Protein AF-A0A852WD59-F1 (afdb_monomer_lite)

Foldseek 3Di:
DLVLLVVLCVDLLCVPPHSVLSCVQCVQVVVVVEHSVLLVVLLQWAFDQFFDTDGDDDDPSVPDPDSSVSSNVSQVRQADPVGGHDGPVVQVVLLVVCCVVPNNVLSRRAGRNDNDDDPVSVPQDPVNVVVVVVVVVVVVVVVVVCVVPPDDDPVPDQDPVNVVVVVVVVVVVVVVVVVVVVPDDPDDDDDDDDDDDDDDDDDDDDDDDDDDPPVVVVVVVVVVVVVVVVVVVVVVPDPDPDDPDDDD

Structure (mmCIF, N/CA/C/O backbone):
data_AF-A0A852WD59-F1
#
_entry.id   AF-A0A852WD59-F1
#
loop_
_atom_site.group_PDB
_atom_site.id
_atom_site.type_symbol
_atom_site.label_atom_id
_atom_site.label_alt_id
_atom_site.label_comp_id
_atom_site.label_asym_id
_atom_site.label_entity_id
_atom_site.label_seq_id
_atom_site.pdbx_PDB_ins_code
_atom_site.Cartn_x
_atom_site.Cartn_y
_atom_site.Cartn_z
_atom_site.occupancy
_atom_site.B_iso_or_equiv
_atom_site.auth_seq_id
_atom_site.auth_comp_id
_atom_site.auth_asym_id
_atom_site.auth_atom_id
_atom_site.pdbx_PDB_model_num
ATOM 1 N N . MET A 1 1 ? 3.721 -7.905 -23.917 1.00 80.19 1 MET A N 1
ATOM 2 C CA . MET A 1 1 ? 4.801 -7.418 -23.018 1.00 80.19 1 MET A CA 1
ATOM 3 C C . MET A 1 1 ? 5.607 -6.232 -23.563 1.00 80.19 1 MET A C 1
ATOM 5 O O . MET A 1 1 ? 5.992 -5.393 -22.765 1.00 80.19 1 MET A O 1
ATOM 9 N N . LEU A 1 2 ? 5.891 -6.102 -24.870 1.00 91.19 2 LEU A N 1
ATOM 10 C CA . LEU A 1 2 ? 6.660 -4.937 -25.361 1.00 91.19 2 LEU A CA 1
ATOM 11 C C . LEU A 1 2 ? 5.899 -3.606 -25.255 1.00 91.19 2 LEU A C 1
ATOM 13 O O . LEU A 1 2 ? 6.506 -2.618 -24.867 1.00 91.19 2 LEU A O 1
ATOM 17 N N . ALA A 1 3 ? 4.586 -3.588 -25.508 1.00 91.31 3 ALA A N 1
ATOM 18 C CA . ALA A 1 3 ? 3.750 -2.405 -25.273 1.00 91.31 3 ALA A CA 1
ATOM 19 C C . ALA A 1 3 ? 3.815 -1.942 -23.804 1.00 91.31 3 ALA A C 1
ATOM 21 O O . ALA A 1 3 ? 4.114 -0.785 -23.533 1.00 91.31 3 ALA A O 1
ATOM 22 N N . ALA A 1 4 ? 3.690 -2.882 -22.861 1.00 89.31 4 ALA A N 1
ATOM 23 C CA . ALA A 1 4 ? 3.858 -2.614 -21.434 1.00 89.31 4 ALA A CA 1
ATOM 24 C C . ALA A 1 4 ? 5.261 -2.067 -21.090 1.00 89.31 4 ALA A C 1
ATOM 26 O O . ALA A 1 4 ? 5.385 -1.164 -20.267 1.00 89.31 4 ALA A O 1
ATOM 27 N N . ALA A 1 5 ? 6.319 -2.552 -21.750 1.00 92.75 5 ALA A N 1
ATOM 28 C CA . ALA A 1 5 ? 7.664 -1.992 -21.594 1.00 92.75 5 ALA A CA 1
ATOM 29 C C . ALA A 1 5 ? 7.762 -0.552 -22.124 1.00 92.75 5 ALA A C 1
ATOM 31 O O . ALA A 1 5 ? 8.461 0.276 -21.545 1.00 92.75 5 ALA A O 1
ATOM 32 N N . THR A 1 6 ? 7.072 -0.251 -23.226 1.00 94.06 6 THR A N 1
ATOM 33 C CA . THR A 1 6 ? 6.998 1.099 -23.795 1.00 94.06 6 THR A CA 1
ATOM 34 C C . THR A 1 6 ? 6.269 2.052 -22.855 1.00 94.06 6 THR A C 1
ATOM 36 O O . THR A 1 6 ? 6.745 3.162 -22.642 1.00 94.06 6 THR A O 1
ATOM 39 N N . GLU A 1 7 ? 5.183 1.617 -22.218 1.00 93.19 7 GLU A N 1
ATOM 40 C CA . GLU A 1 7 ? 4.472 2.421 -21.218 1.00 93.19 7 GLU A CA 1
ATOM 41 C C . GLU A 1 7 ? 5.350 2.798 -20.019 1.00 93.19 7 GLU A C 1
ATOM 43 O O . GLU A 1 7 ? 5.226 3.904 -19.495 1.00 93.19 7 GLU A O 1
ATOM 48 N N . LEU A 1 8 ? 6.260 1.922 -19.579 1.00 92.62 8 LEU A N 1
ATOM 49 C CA . LEU A 1 8 ? 7.195 2.238 -18.490 1.00 92.62 8 LEU A CA 1
ATOM 50 C C . LEU A 1 8 ? 8.189 3.347 -18.864 1.00 92.62 8 LEU A C 1
ATOM 52 O O . LEU A 1 8 ? 8.689 4.041 -17.982 1.00 92.62 8 LEU A O 1
ATOM 56 N N . ARG A 1 9 ? 8.430 3.586 -20.159 1.00 93.69 9 ARG A N 1
ATOM 57 C CA . ARG A 1 9 ? 9.266 4.703 -20.636 1.00 93.69 9 ARG A CA 1
ATOM 58 C C . ARG A 1 9 ? 8.605 6.070 -20.463 1.00 93.69 9 ARG A C 1
ATOM 60 O O . ARG A 1 9 ? 9.264 7.080 -20.706 1.00 93.69 9 ARG A O 1
ATOM 67 N N . SER A 1 10 ? 7.343 6.128 -20.024 1.00 91.81 10 SER A N 1
ATOM 68 C CA . SER A 1 10 ? 6.742 7.380 -19.554 1.00 91.81 10 SER A CA 1
ATOM 69 C C . SER A 1 10 ? 7.561 7.985 -18.408 1.00 91.81 10 SER A C 1
ATOM 71 O O . SER A 1 10 ? 7.648 9.208 -18.298 1.00 91.81 10 SER A O 1
ATOM 73 N N . ASP A 1 11 ? 8.210 7.137 -17.600 1.00 90.00 11 ASP A N 1
ATOM 74 C CA . ASP A 1 11 ? 9.130 7.565 -16.558 1.00 90.00 11 ASP A CA 1
ATOM 75 C C . ASP A 1 11 ? 10.422 8.166 -17.171 1.00 90.00 11 ASP A C 1
ATOM 77 O O . ASP A 1 11 ? 11.116 7.490 -17.944 1.00 90.00 11 ASP A O 1
ATOM 81 N N . PRO A 1 12 ? 10.794 9.414 -16.815 1.00 90.69 12 PRO A N 1
ATOM 82 C CA . PRO A 1 12 ? 11.969 10.091 -17.365 1.00 90.69 12 PRO A CA 1
ATOM 83 C C . PRO A 1 12 ? 13.293 9.333 -17.199 1.00 90.69 12 PRO A C 1
ATOM 85 O O . PRO A 1 12 ? 14.153 9.422 -18.075 1.00 90.69 12 PRO A O 1
ATOM 88 N N . ALA A 1 13 ? 13.463 8.565 -16.119 1.00 89.62 13 ALA A N 1
ATOM 89 C CA . ALA A 1 13 ? 14.679 7.795 -15.864 1.00 89.62 13 ALA A CA 1
ATOM 90 C C . ALA A 1 13 ? 14.837 6.614 -16.837 1.00 89.62 13 ALA A C 1
ATOM 92 O O . ALA A 1 13 ? 15.958 6.195 -17.118 1.00 89.62 13 ALA A O 1
ATOM 93 N N . LEU A 1 14 ? 13.733 6.098 -17.389 1.00 92.56 14 LEU A N 1
ATOM 94 C CA . LEU A 1 14 ? 13.729 4.924 -18.267 1.00 92.56 14 LEU A CA 1
ATOM 95 C C . LEU A 1 14 ? 13.700 5.271 -19.759 1.00 92.56 14 LEU A C 1
ATOM 97 O O . LEU A 1 14 ? 13.898 4.389 -20.594 1.00 92.56 14 LEU A O 1
ATOM 101 N N . ARG A 1 15 ? 13.511 6.546 -20.127 1.00 91.75 15 ARG A N 1
ATOM 102 C CA . ARG A 1 15 ? 13.432 6.988 -21.535 1.00 91.75 15 ARG A CA 1
ATOM 103 C C . ARG A 1 15 ? 14.636 6.569 -22.379 1.00 91.75 15 ARG A C 1
ATOM 105 O O . ARG A 1 15 ? 14.462 6.242 -23.553 1.00 91.75 15 ARG A O 1
ATOM 112 N N . ARG A 1 16 ? 15.828 6.548 -21.769 1.00 90.62 16 ARG A N 1
ATOM 113 C CA . ARG A 1 16 ? 17.108 6.177 -22.401 1.00 90.62 16 ARG A CA 1
ATOM 114 C C . ARG A 1 16 ? 17.254 4.673 -22.664 1.00 90.62 16 ARG A C 1
ATOM 116 O O . ARG A 1 16 ? 18.145 4.283 -23.407 1.00 90.62 16 ARG A O 1
ATOM 123 N N . LEU A 1 17 ? 16.409 3.831 -22.068 1.00 93.12 17 LEU A N 1
ATOM 124 C CA . LEU A 1 17 ? 16.428 2.384 -22.275 1.00 93.12 17 LEU A CA 1
ATOM 125 C C . LEU A 1 17 ? 15.481 1.977 -23.405 1.00 93.12 17 LEU A C 1
ATOM 127 O O . LEU A 1 17 ? 14.414 2.565 -23.599 1.00 93.12 17 LEU A O 1
ATOM 131 N N . THR A 1 18 ? 15.852 0.926 -24.135 1.00 95.00 18 THR A N 1
ATOM 132 C CA . THR A 1 18 ? 14.972 0.346 -25.153 1.00 95.00 18 THR A CA 1
ATOM 133 C C . THR A 1 18 ? 13.865 -0.491 -24.493 1.00 95.00 18 THR A C 1
ATOM 135 O O . THR A 1 18 ? 14.102 -1.121 -23.457 1.00 95.00 18 THR A O 1
ATOM 138 N N . PRO A 1 19 ? 12.660 -0.584 -25.092 1.00 95.62 19 PRO A N 1
ATOM 139 C CA . PRO A 1 19 ? 11.584 -1.429 -24.564 1.00 95.62 19 PRO A CA 1
ATOM 140 C C . PRO A 1 19 ? 11.988 -2.904 -24.405 1.00 95.62 19 PRO A C 1
ATOM 142 O O . PRO A 1 19 ? 11.558 -3.571 -23.467 1.00 95.62 19 PRO A O 1
ATOM 145 N N . ARG A 1 20 ? 12.852 -3.423 -25.292 1.00 96.44 20 ARG A N 1
ATOM 146 C CA . ARG A 1 20 ? 13.373 -4.799 -25.192 1.00 96.44 20 ARG A CA 1
ATOM 147 C C . ARG A 1 20 ? 14.240 -4.977 -23.944 1.00 96.44 20 ARG A C 1
ATOM 149 O O . ARG A 1 20 ? 14.100 -5.988 -23.262 1.00 96.44 20 ARG A O 1
ATOM 156 N N . TRP A 1 21 ? 15.072 -3.986 -23.623 1.00 95.19 21 TRP A N 1
ATOM 157 C CA . TRP A 1 21 ? 15.924 -4.010 -22.435 1.00 95.19 21 TRP A CA 1
ATOM 158 C C . TRP A 1 21 ? 15.116 -3.912 -21.142 1.00 95.19 21 TRP A C 1
ATOM 160 O O . TRP A 1 21 ? 15.332 -4.689 -20.216 1.00 95.19 21 TRP A O 1
ATOM 170 N N . ILE A 1 22 ? 14.126 -3.014 -21.106 1.00 95.44 22 ILE A N 1
ATOM 171 C CA . ILE A 1 22 ? 13.200 -2.901 -19.970 1.00 95.44 22 ILE A CA 1
ATOM 172 C C . ILE A 1 22 ? 12.485 -4.234 -19.762 1.00 95.44 22 ILE A C 1
ATOM 174 O O . ILE A 1 22 ? 12.531 -4.774 -18.660 1.00 95.44 22 ILE A O 1
ATOM 178 N N . ARG A 1 23 ? 11.912 -4.817 -20.828 1.00 96.38 23 ARG A N 1
ATOM 179 C CA . ARG A 1 23 ? 11.276 -6.142 -20.781 1.00 96.38 23 ARG A CA 1
ATOM 180 C C . ARG A 1 23 ? 12.210 -7.202 -20.206 1.00 96.38 23 ARG A C 1
ATOM 182 O O . ARG A 1 23 ? 11.756 -7.985 -19.385 1.00 96.38 23 ARG A O 1
ATOM 189 N N . ALA A 1 24 ? 13.479 -7.244 -20.610 1.00 95.50 24 ALA A N 1
ATOM 190 C CA . ALA A 1 24 ? 14.425 -8.236 -20.098 1.00 95.50 24 ALA A CA 1
ATOM 191 C C . ALA A 1 24 ? 14.604 -8.152 -18.570 1.00 95.50 24 ALA A C 1
ATOM 193 O O . ALA A 1 24 ? 14.786 -9.177 -17.922 1.00 95.50 24 ALA A O 1
ATOM 194 N N . ILE A 1 25 ? 14.510 -6.951 -17.992 1.00 94.31 25 ILE A N 1
ATOM 195 C CA . ILE A 1 25 ? 14.629 -6.731 -16.545 1.00 94.31 25 ILE A CA 1
ATOM 196 C C . ILE A 1 25 ? 13.314 -7.045 -15.820 1.00 94.31 25 ILE A C 1
ATOM 198 O O . ILE A 1 25 ? 13.327 -7.699 -14.779 1.00 94.31 25 ILE A O 1
ATOM 202 N N . VAL A 1 26 ? 12.179 -6.582 -16.353 1.00 95.31 26 VAL A N 1
ATOM 203 C CA . VAL A 1 26 ? 10.886 -6.640 -15.644 1.00 95.31 26 VAL A CA 1
ATOM 204 C C . VAL A 1 26 ? 10.063 -7.895 -15.945 1.00 95.31 26 VAL A C 1
ATOM 206 O O . VAL A 1 26 ? 9.046 -8.119 -15.300 1.00 95.31 26 VAL A O 1
ATOM 209 N N . ARG A 1 27 ? 10.489 -8.741 -16.892 1.00 94.62 27 ARG A N 1
ATOM 210 C CA . ARG A 1 27 ? 9.743 -9.942 -17.306 1.00 94.62 27 ARG A CA 1
ATOM 211 C C . ARG A 1 27 ? 9.352 -10.840 -16.131 1.00 94.62 27 ARG A C 1
ATOM 213 O O . ARG A 1 27 ? 8.181 -11.183 -16.030 1.00 94.62 27 ARG A O 1
ATOM 220 N N . GLY A 1 28 ? 10.294 -11.154 -15.239 1.00 93.44 28 GLY A N 1
ATOM 221 C CA . GLY A 1 28 ? 10.016 -12.004 -14.074 1.00 93.44 28 GLY A CA 1
ATOM 222 C C . GLY A 1 28 ? 8.995 -11.395 -13.104 1.00 93.44 28 GLY A C 1
ATOM 223 O O . GLY A 1 28 ? 8.280 -12.117 -12.425 1.00 93.44 28 GLY A O 1
ATOM 224 N N . TRP A 1 29 ? 8.864 -10.067 -13.084 1.00 94.56 29 TRP A N 1
ATOM 225 C CA . TRP A 1 29 ? 7.869 -9.369 -12.269 1.00 94.56 29 TRP A CA 1
ATOM 226 C C . TRP A 1 29 ? 6.471 -9.500 -12.872 1.00 94.56 29 TRP A C 1
ATOM 228 O O . TRP A 1 29 ? 5.516 -9.798 -12.163 1.00 94.56 29 TRP A O 1
ATOM 238 N N . TRP A 1 30 ? 6.348 -9.334 -14.191 1.00 94.38 30 TRP A N 1
ATOM 239 C CA . TRP A 1 30 ? 5.080 -9.557 -14.891 1.00 94.38 30 TRP A CA 1
ATOM 240 C C . TRP A 1 30 ? 4.617 -11.012 -14.802 1.00 94.38 30 TRP A C 1
ATOM 242 O O . TRP A 1 30 ? 3.427 -11.258 -14.639 1.00 94.38 30 TRP A O 1
ATOM 252 N N . GLU A 1 31 ? 5.545 -11.967 -14.883 1.00 92.69 31 GLU A N 1
ATOM 253 C CA . GLU A 1 31 ? 5.252 -13.392 -14.677 1.00 92.69 31 GLU A CA 1
ATOM 254 C C . GLU A 1 31 ? 4.791 -13.670 -13.234 1.00 92.69 31 GLU A C 1
ATOM 256 O O . GLU A 1 31 ? 3.885 -14.472 -13.033 1.00 92.69 31 GLU A O 1
ATOM 261 N N . ALA A 1 32 ? 5.305 -12.925 -12.248 1.00 89.94 32 ALA A N 1
ATOM 262 C CA . ALA A 1 32 ? 4.823 -12.928 -10.862 1.00 89.94 32 ALA A CA 1
ATOM 263 C C . ALA A 1 32 ? 3.512 -12.133 -10.643 1.00 89.94 32 ALA A C 1
ATOM 265 O O . ALA A 1 32 ? 3.109 -11.896 -9.505 1.00 89.94 32 ALA A O 1
ATOM 266 N N . GLY A 1 33 ? 2.844 -11.682 -11.712 1.00 91.56 33 GLY A N 1
ATOM 267 C CA . GLY A 1 33 ? 1.550 -10.996 -11.641 1.00 91.56 33 GLY A CA 1
ATOM 268 C C . GLY A 1 33 ? 1.617 -9.505 -11.297 1.00 91.56 33 GLY A C 1
ATOM 269 O O . GLY A 1 33 ? 0.582 -8.896 -11.020 1.00 91.56 33 GLY A O 1
ATOM 270 N N . TRP A 1 34 ? 2.801 -8.887 -11.318 1.00 94.38 34 TRP A N 1
ATOM 271 C CA . TRP A 1 34 ? 2.928 -7.442 -11.128 1.00 94.38 34 TRP A CA 1
ATOM 272 C C . TRP A 1 34 ? 2.415 -6.676 -12.347 1.00 94.38 34 TRP A C 1
ATOM 274 O O . TRP A 1 34 ? 2.673 -7.043 -13.493 1.00 94.38 34 TRP A O 1
ATOM 284 N N . THR A 1 35 ? 1.736 -5.558 -12.111 1.00 94.56 35 THR A N 1
ATOM 285 C CA . THR A 1 35 ? 1.275 -4.650 -13.168 1.00 94.56 35 THR A CA 1
ATOM 286 C C . THR A 1 35 ? 2.287 -3.532 -13.443 1.00 94.56 35 THR A C 1
ATOM 288 O O . THR A 1 35 ? 3.207 -3.274 -12.667 1.00 94.56 35 THR A O 1
ATOM 291 N N . ASN A 1 36 ? 2.111 -2.789 -14.539 1.00 94.81 36 ASN A N 1
ATOM 292 C CA . ASN A 1 36 ? 2.924 -1.595 -14.801 1.00 94.81 36 ASN A CA 1
ATOM 293 C C . ASN A 1 36 ? 2.770 -0.515 -13.719 1.00 94.81 36 ASN A C 1
ATOM 295 O O . ASN A 1 36 ? 3.724 0.211 -13.442 1.00 94.81 36 ASN A O 1
ATOM 299 N N . ASN A 1 37 ? 1.597 -0.415 -13.090 1.00 94.50 37 ASN A N 1
ATOM 300 C CA . ASN A 1 37 ? 1.381 0.512 -11.981 1.00 94.50 37 ASN A CA 1
ATOM 301 C C . ASN A 1 37 ? 2.131 0.069 -10.723 1.00 94.50 37 ASN A C 1
ATOM 303 O O . ASN A 1 37 ? 2.720 0.912 -10.054 1.00 94.50 37 ASN A O 1
ATOM 307 N N . ASP A 1 38 ? 2.194 -1.238 -10.462 1.00 94.19 38 ASP A N 1
ATOM 308 C CA . ASP A 1 38 ? 3.005 -1.801 -9.377 1.00 94.19 38 ASP A CA 1
ATOM 309 C C . ASP A 1 38 ? 4.493 -1.516 -9.577 1.00 94.19 38 ASP A C 1
ATOM 311 O O . ASP A 1 38 ? 5.185 -1.109 -8.647 1.00 94.19 38 ASP A O 1
ATOM 315 N N . LEU A 1 39 ? 4.984 -1.664 -10.809 1.00 94.94 39 LEU A N 1
ATOM 316 C CA . LEU A 1 39 ? 6.371 -1.346 -11.139 1.00 94.94 39 LEU A CA 1
ATOM 317 C C . LEU A 1 39 ? 6.664 0.146 -10.965 1.00 94.94 39 LEU A C 1
ATOM 319 O O . LEU A 1 39 ? 7.673 0.489 -10.361 1.00 94.94 39 LEU A O 1
ATOM 323 N N . ARG A 1 40 ? 5.783 1.045 -11.428 1.00 94.19 40 ARG A N 1
ATOM 324 C CA . ARG A 1 40 ? 5.937 2.494 -11.189 1.00 94.19 40 ARG A CA 1
ATOM 325 C C . ARG A 1 40 ? 5.943 2.819 -9.697 1.00 94.19 40 ARG A C 1
ATOM 327 O O . ARG A 1 40 ? 6.801 3.574 -9.252 1.00 94.19 40 ARG A O 1
ATOM 334 N N . TYR A 1 41 ? 5.049 2.197 -8.931 1.00 92.94 41 TYR A N 1
ATOM 335 C CA . TYR A 1 41 ? 5.021 2.327 -7.478 1.00 92.94 41 TYR A CA 1
ATOM 336 C C . TYR A 1 41 ? 6.348 1.875 -6.853 1.00 92.94 41 TYR A C 1
ATOM 338 O O . TYR A 1 41 ? 6.932 2.594 -6.050 1.00 92.94 41 TYR A O 1
ATOM 346 N N . ALA A 1 42 ? 6.894 0.739 -7.279 1.00 93.69 42 ALA A N 1
ATOM 347 C CA . ALA A 1 42 ? 8.169 0.233 -6.778 1.00 93.69 42 ALA A CA 1
ATOM 348 C C . ALA A 1 42 ? 9.392 1.097 -7.131 1.00 93.69 42 ALA A C 1
ATOM 350 O O . ALA A 1 42 ? 10.410 1.034 -6.441 1.00 93.69 42 ALA A O 1
ATOM 351 N N . LEU A 1 43 ? 9.315 1.913 -8.186 1.00 93.06 43 LEU A N 1
ATOM 352 C CA . LEU A 1 43 ? 10.369 2.878 -8.520 1.00 93.06 43 LEU A CA 1
ATOM 353 C C . LEU A 1 43 ? 10.357 4.113 -7.614 1.00 93.06 43 LEU A C 1
ATOM 355 O O . LEU A 1 43 ? 11.403 4.743 -7.427 1.00 93.06 43 LEU A O 1
ATOM 359 N N . GLU A 1 44 ? 9.190 4.462 -7.078 1.00 92.50 44 GLU A N 1
ATOM 360 C CA . GLU A 1 44 ? 8.979 5.639 -6.236 1.00 92.50 44 GLU A CA 1
ATOM 361 C C . GLU A 1 44 ? 9.047 5.310 -4.740 1.00 92.50 44 GLU A C 1
ATOM 363 O O . GLU A 1 44 ? 9.514 6.131 -3.953 1.00 92.50 44 GLU A O 1
ATOM 368 N N . TYR A 1 45 ? 8.652 4.099 -4.347 1.00 92.00 45 TYR A N 1
ATOM 369 C CA . TYR A 1 45 ? 8.557 3.672 -2.955 1.00 92.00 45 TYR A CA 1
ATOM 370 C C . TYR A 1 45 ? 9.522 2.527 -2.631 1.00 92.00 45 TYR A C 1
ATOM 372 O O . TYR A 1 45 ? 9.923 1.742 -3.491 1.00 92.00 45 TYR A O 1
ATOM 380 N N . ARG A 1 46 ? 9.872 2.409 -1.349 1.00 90.50 46 ARG A N 1
ATOM 381 C CA . ARG A 1 46 ? 10.631 1.293 -0.775 1.00 90.50 46 ARG A CA 1
ATOM 382 C C . ARG A 1 46 ? 9.745 0.527 0.215 1.00 90.50 46 ARG A C 1
ATOM 384 O O . ARG A 1 46 ? 9.107 1.182 1.047 1.00 90.50 46 ARG A O 1
ATOM 391 N N . PRO A 1 47 ? 9.716 -0.819 0.178 1.00 87.44 47 PRO A N 1
ATOM 392 C CA . PRO A 1 47 ? 8.962 -1.597 1.148 1.00 87.44 47 PRO A CA 1
ATOM 393 C C . PRO A 1 47 ? 9.582 -1.439 2.537 1.00 87.44 47 PRO A C 1
ATOM 395 O O . PRO A 1 47 ? 10.803 -1.346 2.690 1.00 87.44 47 PRO A O 1
ATOM 398 N N . ARG A 1 48 ? 8.720 -1.395 3.550 1.00 82.06 48 ARG A N 1
ATOM 399 C CA . ARG A 1 48 ? 9.095 -1.360 4.962 1.00 82.06 48 ARG A CA 1
ATOM 400 C C . ARG A 1 48 ? 8.553 -2.624 5.619 1.00 82.06 48 ARG A C 1
ATOM 402 O O . ARG A 1 48 ? 7.458 -3.058 5.276 1.00 82.06 48 ARG A O 1
ATOM 409 N N . GLN A 1 49 ? 9.320 -3.199 6.541 1.00 69.62 49 GLN A N 1
ATOM 410 C CA . GLN A 1 49 ? 8.876 -4.370 7.299 1.00 69.62 49 GLN A CA 1
ATOM 411 C C . GLN A 1 49 ? 7.701 -4.000 8.216 1.00 69.62 49 GLN A C 1
ATOM 413 O O . GLN A 1 49 ? 6.668 -4.654 8.170 1.00 69.62 49 GLN A O 1
ATOM 418 N N . ASP A 1 50 ? 7.787 -2.856 8.897 1.00 66.69 50 ASP A N 1
ATOM 419 C CA . ASP A 1 50 ? 6.803 -2.444 9.911 1.00 66.69 50 ASP A CA 1
ATOM 420 C C . ASP A 1 50 ? 5.726 -1.486 9.372 1.00 66.69 50 ASP A C 1
ATOM 422 O O . ASP A 1 50 ? 5.454 -0.429 9.948 1.00 66.69 50 ASP A O 1
ATOM 426 N N . GLY A 1 51 ? 5.139 -1.806 8.218 1.00 69.38 51 GLY A N 1
ATOM 427 C CA . GLY A 1 51 ? 3.966 -1.091 7.709 1.00 69.38 51 GLY A CA 1
ATOM 428 C C . GLY A 1 51 ? 4.087 -0.608 6.268 1.00 69.38 51 GLY A C 1
ATOM 429 O O . GLY A 1 51 ? 4.618 -1.291 5.394 1.00 69.38 51 GLY A O 1
ATOM 430 N N . ARG A 1 52 ? 3.514 0.569 5.985 1.00 74.00 52 ARG A N 1
ATOM 431 C CA . ARG A 1 52 ? 3.393 1.076 4.610 1.00 74.00 52 ARG A CA 1
ATOM 432 C C . ARG A 1 52 ? 4.764 1.400 4.007 1.00 74.00 52 ARG A C 1
ATOM 434 O O . ARG A 1 52 ? 5.633 1.966 4.670 1.00 74.00 52 ARG A O 1
ATOM 441 N N . ALA A 1 53 ? 4.907 1.108 2.716 1.00 84.00 53 ALA A N 1
ATOM 442 C CA . ALA A 1 53 ? 6.063 1.515 1.930 1.00 84.00 53 ALA A CA 1
ATOM 443 C C . ALA A 1 53 ? 6.259 3.042 1.962 1.00 84.00 53 ALA A C 1
ATOM 445 O O . ALA A 1 53 ? 5.295 3.814 1.913 1.00 84.00 53 ALA A O 1
ATOM 446 N N . ILE A 1 54 ? 7.517 3.467 2.044 1.00 85.56 54 ILE A N 1
ATOM 447 C CA . ILE A 1 54 ? 7.905 4.875 2.187 1.00 85.56 54 ILE A CA 1
ATOM 448 C C . ILE A 1 54 ? 8.431 5.433 0.861 1.00 85.56 54 ILE A C 1
ATOM 450 O O . ILE A 1 54 ? 9.051 4.679 0.106 1.00 85.56 54 ILE A O 1
ATOM 454 N N . PRO A 1 55 ? 8.224 6.728 0.560 1.00 89.44 55 PRO A N 1
ATOM 455 C CA . PRO A 1 55 ? 8.826 7.352 -0.611 1.00 89.44 55 PRO A CA 1
ATOM 456 C C . PRO A 1 55 ? 10.348 7.237 -0.551 1.00 89.44 55 PRO A C 1
ATOM 458 O O . PRO A 1 55 ? 10.971 7.524 0.473 1.00 89.44 55 PRO A O 1
ATOM 461 N N . ALA A 1 56 ? 10.958 6.817 -1.650 1.00 87.62 56 ALA A N 1
ATOM 462 C CA . ALA A 1 56 ? 12.395 6.688 -1.752 1.00 87.62 56 ALA A CA 1
ATOM 463 C C . ALA A 1 56 ? 12.979 7.909 -2.466 1.00 87.62 56 ALA A C 1
ATOM 465 O O . ALA A 1 56 ? 12.531 8.281 -3.551 1.00 87.62 56 ALA A O 1
ATOM 466 N N . HIS A 1 57 ? 14.026 8.506 -1.888 1.00 85.94 57 HIS A N 1
ATOM 467 C CA . HIS A 1 57 ? 14.686 9.667 -2.486 1.00 85.94 57 HIS A CA 1
ATOM 468 C C . HIS A 1 57 ? 15.092 9.381 -3.938 1.00 85.94 57 HIS A C 1
ATOM 470 O O . HIS A 1 57 ? 15.621 8.305 -4.245 1.00 85.94 57 HIS A O 1
ATOM 476 N N . ARG A 1 58 ? 14.817 10.326 -4.842 1.00 84.25 58 ARG A N 1
ATOM 477 C CA . ARG A 1 58 ? 14.975 10.162 -6.28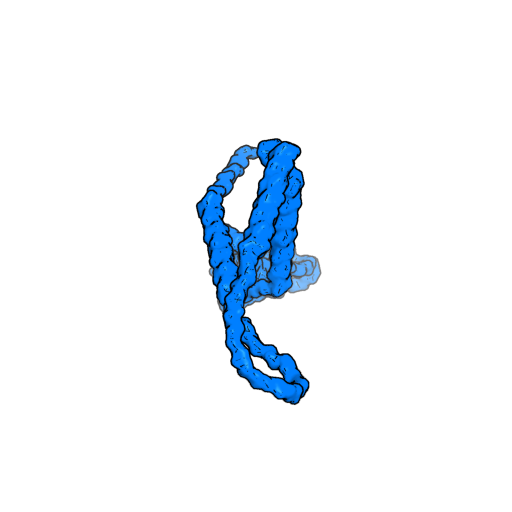8 1.00 84.25 58 ARG A CA 1
ATOM 478 C C . ARG A 1 58 ? 15.948 11.196 -6.842 1.00 84.25 58 ARG A C 1
ATOM 480 O O . ARG A 1 58 ? 15.682 12.390 -6.802 1.00 84.25 58 ARG A O 1
ATOM 487 N N . CYS A 1 59 ? 17.035 10.703 -7.429 1.00 81.38 59 CYS A N 1
ATOM 488 C CA . CYS A 1 59 ? 17.944 11.519 -8.224 1.00 81.38 59 CYS A CA 1
ATOM 489 C C . CYS A 1 59 ? 17.228 12.013 -9.502 1.00 81.38 59 CYS A C 1
ATOM 491 O O . CYS A 1 59 ? 16.512 11.220 -10.133 1.00 81.38 59 CYS A O 1
ATOM 493 N N . PRO A 1 60 ? 17.403 13.288 -9.900 1.00 87.00 60 PRO A N 1
ATOM 494 C CA . PRO A 1 60 ? 16.897 13.801 -11.168 1.00 87.00 60 PRO A CA 1
ATOM 495 C C . PRO A 1 60 ? 17.334 12.932 -12.351 1.00 87.00 60 PRO A C 1
ATOM 497 O O . PRO A 1 60 ? 18.484 12.506 -12.438 1.00 87.00 60 PRO A O 1
ATOM 500 N N . ALA A 1 61 ? 16.431 12.695 -13.305 1.00 86.06 61 ALA A N 1
ATOM 501 C CA . ALA A 1 61 ? 16.714 11.818 -14.445 1.00 86.06 61 ALA A CA 1
ATOM 502 C C . ALA A 1 61 ? 17.895 12.302 -15.309 1.00 86.06 61 ALA A C 1
ATOM 504 O O . ALA A 1 61 ? 18.608 11.481 -15.883 1.00 86.06 61 ALA A O 1
ATOM 505 N N . SER A 1 62 ? 18.137 13.616 -15.361 1.00 86.12 62 SER A N 1
ATOM 506 C CA . SER A 1 62 ? 19.282 14.224 -16.053 1.00 86.12 62 SER A CA 1
ATOM 507 C C . SER A 1 62 ? 20.631 13.853 -15.433 1.00 86.12 62 SER A C 1
ATOM 509 O O . SER A 1 62 ? 21.629 13.768 -16.141 1.00 86.12 62 SER A O 1
ATOM 511 N N . GLN A 1 63 ? 20.664 13.587 -14.127 1.00 88.81 63 GLN A N 1
ATOM 512 C CA . GLN A 1 63 ? 21.875 13.233 -13.384 1.00 88.81 63 GLN A CA 1
ATOM 513 C C . GLN A 1 63 ? 22.114 11.713 -13.351 1.00 88.81 63 GLN A C 1
ATOM 515 O O . GLN A 1 63 ? 23.149 11.241 -12.874 1.00 88.81 63 GLN A O 1
ATOM 520 N N . LEU A 1 64 ? 21.181 10.920 -13.889 1.00 89.75 64 LEU A N 1
ATOM 521 C CA . LEU A 1 64 ? 21.250 9.468 -13.850 1.00 89.75 64 LEU A CA 1
ATOM 522 C C . LEU A 1 64 ? 22.199 8.918 -14.924 1.00 89.75 64 LEU A C 1
ATOM 524 O O . LEU A 1 64 ? 21.864 8.840 -16.108 1.00 89.75 64 LEU A O 1
ATOM 528 N N . ARG A 1 65 ? 23.390 8.476 -14.503 1.00 89.62 65 ARG A N 1
ATOM 529 C CA . ARG A 1 65 ? 24.397 7.903 -15.415 1.00 89.62 65 ARG A CA 1
ATOM 530 C C . ARG A 1 65 ? 24.004 6.528 -15.964 1.00 89.62 65 ARG A C 1
ATOM 532 O O . ARG A 1 65 ? 24.172 6.294 -17.157 1.00 89.62 65 ARG A O 1
ATOM 539 N N . ARG A 1 66 ? 23.479 5.638 -15.111 1.00 92.06 66 ARG A N 1
ATOM 540 C CA . ARG A 1 66 ? 23.143 4.238 -15.445 1.00 92.06 66 ARG A CA 1
ATOM 541 C C . ARG A 1 66 ? 21.670 3.927 -15.140 1.00 92.06 66 ARG A C 1
ATOM 543 O O . ARG A 1 66 ? 21.355 3.543 -14.011 1.00 92.06 66 ARG A O 1
ATOM 550 N N . PRO A 1 67 ? 20.757 4.118 -16.110 1.00 92.00 67 PRO A N 1
ATOM 551 C CA . PRO A 1 67 ? 19.324 3.907 -15.893 1.00 92.00 67 PRO A CA 1
ATOM 552 C C . PRO A 1 67 ? 18.943 2.435 -15.675 1.00 92.00 67 PRO A C 1
ATOM 554 O O . PRO A 1 67 ? 18.003 2.139 -14.943 1.00 92.00 67 PRO A O 1
ATOM 557 N N . ASP A 1 68 ? 19.688 1.501 -16.263 1.00 93.50 68 ASP A N 1
ATOM 558 C CA . ASP A 1 68 ? 19.518 0.057 -16.092 1.00 93.50 68 ASP A CA 1
ATOM 559 C C . ASP A 1 68 ? 19.896 -0.402 -14.674 1.00 93.50 68 ASP A C 1
ATOM 561 O O . ASP A 1 68 ? 19.124 -1.109 -14.024 1.00 93.50 68 ASP A O 1
ATOM 565 N N . GLY A 1 69 ? 21.052 0.044 -14.171 1.00 93.56 69 GLY A N 1
ATOM 566 C CA . GLY A 1 69 ? 21.505 -0.249 -12.814 1.00 93.56 69 GLY A CA 1
ATOM 567 C C . GLY A 1 69 ? 20.562 0.343 -11.771 1.00 93.56 69 GLY A C 1
ATOM 568 O O . GLY A 1 69 ? 20.222 -0.321 -10.796 1.00 93.56 69 GLY A O 1
ATOM 569 N N . TRP A 1 70 ? 20.060 1.553 -12.023 1.00 93.81 70 TRP A N 1
ATOM 570 C CA . TRP A 1 70 ? 19.050 2.189 -11.183 1.00 93.81 70 TRP A CA 1
ATOM 571 C C . TRP A 1 70 ? 17.740 1.399 -11.134 1.00 93.81 70 TRP A C 1
ATOM 573 O O . TRP A 1 70 ? 17.241 1.129 -10.044 1.00 93.81 70 TRP A O 1
ATOM 583 N N . LEU A 1 71 ? 17.215 0.972 -12.289 1.00 94.19 71 LEU A N 1
ATOM 584 C CA . LEU A 1 71 ? 16.004 0.150 -12.360 1.00 94.19 71 LEU A CA 1
ATOM 585 C C . LEU A 1 71 ? 16.171 -1.151 -11.559 1.00 94.19 71 LEU A C 1
ATOM 587 O O . LEU A 1 71 ? 15.321 -1.484 -10.735 1.00 94.19 71 LEU A O 1
ATOM 591 N N . ARG A 1 72 ? 17.292 -1.859 -11.747 1.00 94.88 72 ARG A N 1
ATOM 592 C CA . ARG A 1 72 ? 17.602 -3.092 -11.002 1.00 94.88 72 ARG A CA 1
ATOM 593 C C . ARG A 1 72 ? 17.735 -2.839 -9.503 1.00 94.88 72 ARG A C 1
ATOM 595 O O . ARG A 1 72 ? 17.210 -3.616 -8.716 1.00 94.88 72 ARG A O 1
ATOM 602 N N . HIS A 1 73 ? 18.402 -1.755 -9.112 1.00 93.06 73 HIS A N 1
ATOM 603 C CA . HIS A 1 73 ? 18.573 -1.382 -7.711 1.00 93.06 73 HIS A CA 1
ATOM 604 C C . HIS A 1 73 ? 17.229 -1.093 -7.032 1.00 93.06 73 HIS A C 1
ATOM 606 O O . HIS A 1 73 ? 16.969 -1.619 -5.956 1.00 93.06 73 HIS A O 1
ATOM 612 N N . ARG A 1 74 ? 16.339 -0.329 -7.674 1.00 93.38 74 ARG A N 1
ATOM 613 C CA . ARG A 1 74 ? 14.999 -0.049 -7.132 1.00 93.38 74 ARG A CA 1
ATOM 614 C C . ARG A 1 74 ? 14.184 -1.319 -6.947 1.00 93.38 74 ARG A C 1
ATOM 616 O O . ARG A 1 74 ? 13.662 -1.567 -5.867 1.00 93.38 74 ARG A O 1
ATOM 623 N N . LEU A 1 75 ? 14.131 -2.144 -7.988 1.00 94.12 75 LEU A N 1
ATOM 624 C CA . LEU A 1 75 ? 13.403 -3.407 -7.954 1.00 94.12 75 LEU A CA 1
ATOM 625 C C . LEU A 1 75 ? 14.023 -4.409 -6.969 1.00 94.12 75 LEU A C 1
ATOM 627 O O . LEU A 1 75 ? 13.305 -5.232 -6.418 1.00 94.12 75 LEU A O 1
ATOM 631 N N . SER A 1 76 ? 15.324 -4.319 -6.674 1.00 93.38 76 SER A N 1
ATOM 632 C CA . SER A 1 76 ? 15.973 -5.209 -5.702 1.00 93.38 76 SER A CA 1
ATOM 633 C C . SER A 1 76 ? 15.383 -5.110 -4.297 1.00 93.38 76 SER A C 1
ATOM 635 O O . SER A 1 76 ? 15.384 -6.101 -3.581 1.00 93.38 76 SER A O 1
ATOM 637 N N . TRP A 1 77 ? 14.824 -3.957 -3.915 1.00 92.12 77 TRP A N 1
ATOM 638 C CA . TRP A 1 77 ? 14.169 -3.799 -2.614 1.00 92.12 77 TRP A CA 1
ATOM 639 C C . TRP A 1 77 ? 12.867 -4.579 -2.501 1.00 92.12 77 TRP A C 1
ATOM 641 O O . TRP A 1 77 ? 12.440 -4.902 -1.400 1.00 92.12 77 TRP A O 1
ATOM 651 N N . TRP A 1 78 ? 12.241 -4.855 -3.640 1.00 92.75 78 TRP A N 1
ATOM 652 C CA . TRP A 1 78 ? 10.969 -5.550 -3.748 1.00 92.75 78 TRP A CA 1
ATOM 653 C C . TRP A 1 78 ? 11.154 -7.038 -4.031 1.00 92.75 78 TRP A C 1
ATOM 655 O O . TRP A 1 78 ? 10.235 -7.691 -4.517 1.00 92.75 78 TRP A O 1
ATOM 665 N N . ARG A 1 79 ? 12.360 -7.560 -3.803 1.00 91.75 79 ARG A N 1
ATOM 666 C CA . ARG A 1 79 ? 12.729 -8.939 -4.087 1.00 91.75 79 ARG A CA 1
ATOM 667 C C . ARG A 1 79 ? 13.340 -9.565 -2.843 1.00 91.75 79 ARG A C 1
ATOM 669 O O . ARG A 1 79 ? 14.181 -8.943 -2.199 1.00 91.75 79 ARG A O 1
ATOM 676 N N . ASP A 1 80 ? 12.948 -10.792 -2.547 1.00 86.19 80 ASP A N 1
ATOM 677 C CA . ASP A 1 80 ? 13.535 -11.624 -1.501 1.00 86.19 80 ASP A CA 1
ATOM 678 C C . ASP A 1 80 ? 14.310 -12.810 -2.114 1.00 86.19 80 ASP A C 1
ATOM 680 O O . ASP A 1 80 ? 14.631 -12.814 -3.309 1.00 86.19 80 ASP A O 1
ATOM 684 N N . GLY A 1 81 ? 14.669 -13.799 -1.289 1.00 81.56 81 GLY A N 1
ATOM 685 C CA . GLY A 1 81 ? 15.364 -15.011 -1.736 1.00 81.56 81 GLY A CA 1
ATOM 686 C C . GLY A 1 81 ? 14.518 -15.947 -2.610 1.00 81.56 81 GLY A C 1
ATOM 687 O O . GLY A 1 81 ? 15.082 -16.797 -3.295 1.00 81.56 81 GLY A O 1
ATOM 688 N N . HIS A 1 82 ? 13.193 -15.783 -2.625 1.00 80.44 82 HIS A N 1
ATOM 689 C CA . HIS A 1 82 ? 12.247 -16.626 -3.360 1.00 80.44 82 HIS A CA 1
ATOM 690 C C . HIS A 1 82 ? 11.700 -15.951 -4.622 1.00 80.44 82 HIS A C 1
ATOM 692 O O . HIS A 1 82 ? 11.207 -16.636 -5.518 1.00 80.44 82 HIS A O 1
ATOM 698 N N . GLY A 1 83 ? 11.822 -14.628 -4.740 1.00 85.69 83 GLY A N 1
ATOM 699 C CA . GLY A 1 83 ? 11.428 -13.893 -5.932 1.00 85.69 83 GLY A CA 1
ATOM 700 C C . GLY A 1 83 ? 10.908 -12.492 -5.623 1.00 85.69 83 GLY A C 1
ATOM 701 O O . GLY A 1 83 ? 11.251 -11.895 -4.603 1.00 85.69 83 GLY A O 1
ATOM 702 N N . PRO A 1 84 ? 10.140 -11.895 -6.548 1.00 89.62 84 PRO A N 1
ATOM 703 C CA . PRO A 1 84 ? 9.394 -10.674 -6.274 1.00 89.62 84 PRO A CA 1
ATOM 704 C C . PRO A 1 84 ? 8.481 -10.846 -5.057 1.00 89.62 84 PRO A C 1
ATOM 706 O O . PRO A 1 84 ? 7.778 -11.848 -4.948 1.00 89.62 84 PRO A O 1
ATOM 709 N N . LEU A 1 85 ? 8.444 -9.838 -4.187 1.00 89.31 85 LEU A N 1
ATOM 710 C CA . LEU A 1 85 ? 7.459 -9.745 -3.113 1.00 89.31 85 LEU A CA 1
ATOM 711 C C . LEU A 1 85 ? 6.029 -9.688 -3.688 1.00 89.31 85 LEU A C 1
ATOM 713 O O . LEU A 1 85 ? 5.815 -9.505 -4.893 1.00 89.31 85 LEU A O 1
ATOM 717 N N . VAL A 1 86 ? 5.031 -9.789 -2.805 1.00 87.88 86 VAL A N 1
ATOM 718 C CA . VAL A 1 86 ? 3.617 -9.546 -3.142 1.00 87.88 86 VAL A CA 1
ATOM 719 C C . VAL A 1 86 ? 3.477 -8.195 -3.850 1.00 87.88 86 VAL A C 1
ATOM 721 O O . VAL A 1 86 ? 4.121 -7.223 -3.462 1.00 87.88 86 VAL A O 1
ATOM 724 N N . SER A 1 87 ? 2.649 -8.115 -4.897 1.00 91.00 87 SER A N 1
ATOM 725 C CA . SER A 1 87 ? 2.509 -6.865 -5.644 1.00 91.00 87 SER A CA 1
ATOM 726 C C . SER A 1 87 ? 1.834 -5.762 -4.804 1.00 91.00 87 SER A C 1
ATOM 728 O O . SER A 1 87 ? 0.889 -6.036 -4.055 1.00 91.00 87 SER A O 1
ATOM 730 N N . PRO A 1 88 ? 2.251 -4.489 -4.950 1.00 90.19 88 PRO A N 1
ATOM 731 C CA . PRO A 1 88 ? 1.654 -3.342 -4.264 1.00 90.19 88 PRO A CA 1
ATOM 732 C C . PRO A 1 88 ? 0.132 -3.241 -4.374 1.00 90.19 88 PRO A C 1
ATOM 734 O O . PRO A 1 88 ? -0.535 -2.882 -3.401 1.00 90.19 88 PRO A O 1
ATOM 737 N N . THR A 1 89 ? -0.440 -3.577 -5.529 1.00 89.94 89 THR A N 1
ATOM 738 C CA . THR A 1 89 ? -1.893 -3.589 -5.734 1.00 89.94 89 THR A CA 1
ATOM 739 C C . THR A 1 89 ? -2.576 -4.665 -4.891 1.00 89.94 89 THR A C 1
ATOM 741 O O . THR A 1 89 ? -3.638 -4.404 -4.313 1.00 89.94 89 THR A O 1
ATOM 744 N N . VAL A 1 90 ? -1.972 -5.853 -4.781 1.00 89.44 90 VAL A N 1
ATOM 745 C CA . VAL A 1 90 ? -2.488 -6.951 -3.954 1.00 89.44 90 VAL A CA 1
ATOM 746 C C . VAL A 1 90 ? -2.368 -6.611 -2.468 1.00 89.44 90 VAL A C 1
ATOM 748 O O . VAL A 1 90 ? -3.382 -6.683 -1.773 1.00 89.44 90 VAL A O 1
ATOM 751 N N . ASP A 1 91 ? -1.211 -6.130 -2.000 1.00 88.44 91 ASP A N 1
ATOM 752 C CA . ASP A 1 91 ? -1.022 -5.661 -0.611 1.00 88.44 91 ASP A CA 1
ATOM 753 C C . ASP A 1 91 ? -2.038 -4.558 -0.259 1.00 88.44 91 ASP A C 1
ATOM 755 O O . ASP A 1 91 ? -2.751 -4.630 0.743 1.00 88.44 91 ASP A O 1
ATOM 759 N N . SER A 1 92 ? -2.229 -3.581 -1.151 1.00 87.50 92 SER A N 1
ATOM 760 C CA . SER A 1 92 ? -3.213 -2.507 -0.961 1.00 87.50 92 SER A CA 1
ATOM 761 C C . SER A 1 92 ? -4.655 -3.017 -0.888 1.00 87.50 92 SER A C 1
ATOM 763 O O . SER A 1 92 ? -5.513 -2.385 -0.263 1.00 87.50 92 SER A O 1
ATOM 765 N N . ARG A 1 93 ? -4.972 -4.126 -1.565 1.00 89.12 93 ARG A N 1
ATOM 766 C CA . ARG A 1 93 ? -6.290 -4.770 -1.488 1.00 89.12 93 ARG A CA 1
ATOM 767 C C . ARG A 1 93 ? -6.448 -5.508 -0.161 1.00 89.12 93 ARG A C 1
ATOM 769 O O . ARG A 1 93 ? -7.461 -5.305 0.504 1.00 89.12 93 ARG A O 1
ATOM 776 N N . GLN A 1 94 ? -5.435 -6.273 0.242 1.00 87.56 94 GLN A N 1
ATOM 777 C CA . GLN A 1 94 ? -5.399 -7.011 1.507 1.00 87.56 94 GLN A CA 1
ATOM 778 C C . GLN A 1 94 ? -5.510 -6.074 2.717 1.00 87.56 94 GLN A C 1
ATOM 780 O O . GLN A 1 94 ? -6.324 -6.301 3.613 1.00 87.56 94 GLN A O 1
ATOM 785 N N . ARG A 1 95 ? -4.793 -4.946 2.708 1.00 87.12 95 ARG A N 1
ATOM 786 C CA . ARG A 1 95 ? -4.904 -3.916 3.752 1.00 87.12 95 ARG A CA 1
ATOM 787 C C . ARG A 1 95 ? -6.285 -3.283 3.812 1.00 87.12 95 ARG A C 1
ATOM 789 O O . ARG A 1 95 ? -6.790 -3.031 4.902 1.00 87.12 95 ARG A O 1
ATOM 796 N N . ARG A 1 96 ? -6.921 -3.035 2.662 1.00 88.25 96 ARG A N 1
ATOM 797 C CA . ARG A 1 96 ? -8.300 -2.523 2.624 1.00 88.25 96 ARG A CA 1
ATOM 798 C C . ARG A 1 96 ? -9.284 -3.525 3.217 1.00 88.25 96 ARG A C 1
ATOM 800 O O . ARG A 1 96 ? -10.107 -3.124 4.032 1.00 88.25 96 ARG A O 1
ATOM 807 N N . SER A 1 97 ? -9.175 -4.812 2.882 1.00 87.69 97 SER A N 1
ATOM 808 C CA . SER A 1 97 ? -10.003 -5.842 3.523 1.00 87.69 97 SER A CA 1
ATOM 809 C C . SER A 1 97 ? -9.734 -5.942 5.024 1.00 87.69 97 SER A C 1
ATOM 811 O O . SER A 1 97 ? -10.678 -5.976 5.809 1.00 87.69 97 SER A O 1
ATOM 813 N N . ALA A 1 98 ? -8.471 -5.890 5.450 1.00 86.62 98 ALA A N 1
ATOM 814 C CA . ALA A 1 98 ? -8.123 -5.906 6.865 1.00 86.62 98 ALA A CA 1
ATO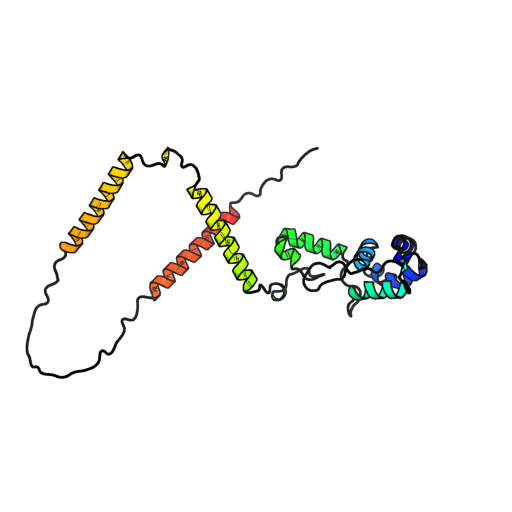M 815 C C . ALA A 1 98 ? -8.666 -4.676 7.607 1.00 86.62 98 ALA A C 1
ATOM 817 O O . ALA A 1 98 ? -9.123 -4.804 8.737 1.00 86.62 98 ALA A O 1
ATOM 818 N N . ALA A 1 99 ? -8.684 -3.501 6.973 1.00 87.25 99 ALA A N 1
ATOM 819 C CA . ALA A 1 99 ? -9.258 -2.294 7.561 1.00 87.25 99 ALA A CA 1
ATOM 820 C C . ALA A 1 99 ? -10.769 -2.423 7.792 1.00 87.25 99 ALA A C 1
ATOM 822 O O . ALA A 1 99 ? -11.266 -1.935 8.803 1.00 87.25 99 ALA A O 1
ATOM 823 N N . LEU A 1 100 ? -11.484 -3.103 6.890 1.00 87.94 100 LEU A N 1
ATOM 824 C CA . LEU A 1 100 ? -12.920 -3.357 7.032 1.00 87.94 100 LEU A CA 1
ATOM 825 C C . LEU A 1 100 ? -13.225 -4.365 8.147 1.00 87.94 100 LEU A C 1
ATOM 827 O O . LEU A 1 100 ? -14.190 -4.181 8.880 1.00 87.94 100 LEU A O 1
ATOM 831 N N . VAL A 1 101 ? -12.403 -5.408 8.292 1.00 86.00 101 VAL A N 1
ATOM 832 C CA . VAL A 1 101 ? -12.633 -6.483 9.275 1.00 86.00 101 VAL A CA 1
ATOM 833 C C . VAL A 1 101 ? -12.105 -6.121 10.668 1.00 86.00 101 VAL A C 1
ATOM 835 O O . VAL A 1 101 ? -12.752 -6.398 11.672 1.00 86.00 101 VAL A O 1
ATOM 838 N N . ARG A 1 102 ? -10.917 -5.513 10.743 1.00 82.56 102 ARG A N 1
ATOM 839 C CA . ARG A 1 102 ? -10.145 -5.304 11.985 1.00 82.56 102 ARG A CA 1
ATOM 840 C C . ARG A 1 102 ? -9.979 -3.829 12.362 1.00 82.56 102 ARG A C 1
ATOM 842 O O . ARG A 1 102 ? -9.430 -3.519 13.416 1.00 82.56 102 ARG A O 1
ATOM 849 N N . GLY A 1 103 ? -10.449 -2.915 11.517 1.00 85.38 103 GLY A N 1
ATOM 850 C CA . GLY A 1 103 ? -10.295 -1.475 11.696 1.00 85.38 103 GLY A CA 1
ATOM 851 C C . GLY A 1 103 ? -8.991 -0.918 11.115 1.00 85.38 103 GLY A C 1
ATOM 852 O O . GLY A 1 103 ? -7.994 -1.616 10.917 1.00 85.38 103 GLY A O 1
ATOM 853 N N . HIS A 1 104 ? -8.989 0.392 10.856 1.00 83.56 104 HIS A N 1
ATOM 854 C CA . HIS A 1 104 ? -7.876 1.089 10.201 1.00 83.56 104 HIS A CA 1
ATOM 855 C C . HIS A 1 104 ? -6.549 1.010 10.968 1.00 83.56 104 HIS A C 1
ATOM 857 O O . HIS A 1 104 ? -5.500 0.882 10.341 1.00 83.56 104 HIS A O 1
ATOM 863 N N . ALA A 1 105 ? -6.582 1.046 12.303 1.00 81.12 105 ALA A N 1
ATOM 864 C CA . ALA A 1 105 ? -5.371 0.994 13.125 1.00 81.12 105 ALA A CA 1
ATOM 865 C C . ALA A 1 105 ? -4.633 -0.349 12.991 1.00 81.12 105 ALA A C 1
ATOM 867 O O . ALA A 1 105 ? -3.408 -0.378 12.909 1.00 81.12 105 ALA A O 1
ATOM 868 N N . ALA A 1 106 ? -5.375 -1.455 12.915 1.00 78.31 106 ALA A N 1
ATOM 869 C CA . ALA A 1 106 ? -4.806 -2.779 12.690 1.00 78.31 106 ALA A CA 1
ATOM 870 C C . ALA A 1 106 ? -4.222 -2.893 11.271 1.00 78.31 106 ALA A C 1
ATOM 872 O O . ALA A 1 106 ? -3.103 -3.361 11.088 1.00 78.31 106 ALA A O 1
ATOM 873 N N . ALA A 1 107 ? -4.934 -2.381 10.264 1.00 83.69 107 ALA A N 1
ATOM 874 C CA . ALA A 1 107 ? -4.485 -2.438 8.873 1.00 83.69 107 ALA A CA 1
ATOM 875 C C . ALA A 1 107 ? -3.199 -1.640 8.590 1.00 83.69 107 ALA A C 1
ATOM 877 O O . ALA A 1 107 ? -2.426 -2.002 7.699 1.00 83.69 107 ALA A O 1
ATOM 878 N N . GLN A 1 108 ? -2.960 -0.556 9.333 1.00 81.94 108 GLN A N 1
ATOM 879 C CA . GLN A 1 108 ? -1.729 0.234 9.218 1.00 81.94 108 GLN A CA 1
ATOM 880 C C . GLN A 1 108 ? -0.506 -0.488 9.790 1.00 81.94 108 GLN A C 1
ATOM 882 O O . GLN A 1 108 ? 0.598 -0.265 9.298 1.00 81.94 108 GLN A O 1
ATOM 887 N N . ARG A 1 109 ? -0.707 -1.359 10.784 1.00 78.94 109 ARG A N 1
ATOM 888 C CA . ARG A 1 109 ? 0.361 -2.128 11.434 1.00 78.94 109 ARG A CA 1
ATOM 889 C C . ARG A 1 109 ? 0.733 -3.413 10.704 1.00 78.94 109 ARG A C 1
ATOM 891 O O . ARG A 1 109 ? 1.761 -3.988 11.022 1.00 78.94 109 ARG A O 1
ATOM 898 N N . LEU A 1 110 ? -0.073 -3.854 9.734 1.00 81.56 110 LEU A N 1
ATOM 899 C CA . LEU A 1 110 ? 0.240 -5.058 8.965 1.00 81.56 110 LEU A CA 1
ATOM 900 C C . LEU A 1 110 ? 1.616 -4.919 8.300 1.00 81.56 110 LEU A C 1
ATOM 902 O O . LEU A 1 110 ? 1.831 -3.921 7.595 1.00 81.56 110 LEU A O 1
ATOM 906 N N . PRO A 1 111 ? 2.514 -5.901 8.461 1.00 80.50 111 PRO A N 1
ATOM 907 C CA . PRO A 1 111 ? 3.720 -5.984 7.655 1.00 80.50 111 PRO A CA 1
ATOM 908 C C . PRO A 1 111 ? 3.389 -6.026 6.163 1.00 80.50 111 PRO A C 1
ATOM 910 O O . PRO A 1 111 ? 2.273 -6.368 5.758 1.00 80.50 111 PRO A O 1
ATOM 913 N N . TYR A 1 112 ? 4.332 -5.618 5.319 1.00 81.06 112 TYR A N 1
ATOM 914 C CA . TYR A 1 112 ? 4.116 -5.647 3.874 1.00 81.06 112 TYR A CA 1
ATOM 915 C C . TYR A 1 112 ? 3.876 -7.078 3.369 1.00 81.06 112 TYR A C 1
ATOM 917 O O . TYR A 1 112 ? 4.674 -7.970 3.643 1.00 81.06 112 TYR A O 1
ATOM 925 N N . GLY A 1 113 ? 2.785 -7.291 2.625 1.00 79.50 113 GLY A N 1
ATOM 926 C CA . GLY A 1 113 ? 2.401 -8.603 2.096 1.00 79.50 113 GLY A CA 1
ATOM 927 C C . GLY A 1 113 ? 1.774 -9.559 3.118 1.00 79.50 113 GLY A C 1
ATOM 928 O O . GLY A 1 113 ? 1.429 -10.681 2.751 1.00 79.50 113 GLY A O 1
ATOM 929 N N . ALA A 1 114 ? 1.598 -9.139 4.376 1.00 80.19 114 ALA A N 1
ATOM 930 C CA . ALA A 1 114 ? 0.955 -9.952 5.403 1.00 80.19 114 ALA A CA 1
ATOM 931 C C . ALA A 1 114 ? -0.576 -9.845 5.332 1.00 80.19 114 ALA A C 1
ATOM 933 O O . ALA A 1 114 ? -1.149 -8.755 5.236 1.00 80.19 114 ALA A O 1
ATOM 934 N N . THR A 1 115 ? -1.254 -10.988 5.434 1.00 74.69 115 THR A N 1
ATOM 935 C CA . THR A 1 115 ? -2.719 -11.060 5.559 1.00 74.69 115 THR A CA 1
ATOM 936 C C . THR A 1 115 ? -3.178 -10.933 7.008 1.00 74.69 115 THR A C 1
ATOM 938 O O . THR A 1 115 ? -4.241 -10.369 7.278 1.00 74.69 115 THR A O 1
ATOM 941 N N . ASP A 1 116 ? -2.352 -11.410 7.939 1.00 73.25 116 ASP A N 1
ATOM 942 C CA . ASP A 1 116 ? -2.641 -11.458 9.364 1.00 73.25 116 ASP A CA 1
ATOM 943 C C . ASP A 1 116 ? -1.558 -10.777 10.190 1.00 73.25 116 ASP A C 1
ATOM 945 O O . ASP A 1 116 ? -0.390 -10.761 9.817 1.00 73.25 116 ASP A O 1
ATOM 949 N N . LEU A 1 117 ? -1.983 -10.175 11.303 1.00 68.50 117 LEU A N 1
ATOM 950 C CA . LEU A 1 117 ? -1.071 -9.610 12.290 1.00 68.50 117 LEU A CA 1
ATOM 951 C C . LEU A 1 117 ? -0.572 -10.750 13.172 1.00 68.50 117 LEU A C 1
ATOM 953 O O . LEU A 1 117 ? -1.380 -11.407 13.834 1.00 68.50 117 LEU A O 1
ATOM 957 N N . SER A 1 118 ? 0.739 -10.960 13.201 1.00 70.31 118 SER A N 1
ATOM 958 C CA . SER A 1 118 ? 1.363 -11.814 14.203 1.00 70.31 118 SER A CA 1
ATOM 959 C C . SER A 1 118 ? 1.348 -11.104 15.563 1.00 70.31 118 SER A C 1
ATOM 961 O O . SER A 1 118 ? 1.427 -9.873 15.612 1.00 70.31 118 SER A O 1
ATOM 963 N N . PRO A 1 119 ? 1.292 -11.831 16.695 1.00 65.94 119 PRO A N 1
ATOM 964 C CA . PRO A 1 119 ? 1.478 -11.237 18.020 1.00 65.94 119 PRO A CA 1
ATOM 965 C C . PRO A 1 119 ? 2.755 -10.387 18.138 1.00 65.94 119 PRO A C 1
ATOM 967 O O . PRO A 1 119 ? 2.769 -9.397 18.866 1.00 65.94 119 PRO A O 1
ATOM 970 N N . THR A 1 120 ? 3.804 -10.724 17.382 1.00 66.00 120 THR A N 1
ATOM 971 C CA . THR A 1 120 ? 5.064 -9.966 17.331 1.00 66.00 120 THR A CA 1
ATOM 972 C C . THR A 1 120 ? 4.912 -8.598 16.651 1.00 66.00 120 THR A C 1
ATOM 974 O O . THR A 1 120 ? 5.597 -7.653 17.027 1.00 66.00 120 THR A O 1
ATOM 977 N N . ASP A 1 121 ? 3.966 -8.450 15.720 1.00 64.12 121 ASP A N 1
ATOM 978 C CA . ASP A 1 121 ? 3.691 -7.185 15.010 1.00 64.12 121 ASP A CA 1
ATOM 979 C C . ASP A 1 121 ? 2.854 -6.212 15.862 1.00 64.12 121 ASP A C 1
ATOM 981 O O . ASP A 1 121 ? 2.663 -5.041 15.527 1.00 64.12 121 ASP A O 1
ATOM 985 N N . LEU A 1 122 ? 2.321 -6.712 16.980 1.00 64.81 122 LEU A N 1
ATOM 986 C CA . LEU A 1 122 ? 1.501 -5.987 17.941 1.00 64.81 122 LEU A CA 1
ATOM 987 C C . LEU A 1 122 ? 2.283 -5.608 19.199 1.00 64.81 122 LEU A C 1
ATOM 989 O O . LEU A 1 122 ? 1.660 -5.386 20.236 1.00 64.81 122 LEU A O 1
ATOM 993 N N . GLN A 1 123 ? 3.616 -5.522 19.150 1.00 65.62 123 GLN A N 1
ATOM 994 C CA . GLN A 1 123 ? 4.381 -5.018 20.292 1.00 65.62 123 GLN A CA 1
ATOM 995 C C . GLN A 1 123 ? 4.033 -3.547 20.558 1.00 65.62 123 GLN A C 1
ATOM 997 O O . GLN A 1 123 ? 4.597 -2.618 19.987 1.00 65.62 123 GLN A O 1
ATOM 1002 N N . ILE A 1 124 ? 3.041 -3.348 21.424 1.00 66.25 124 ILE A N 1
ATOM 1003 C CA . ILE A 1 124 ? 2.623 -2.051 21.936 1.00 66.25 124 ILE A CA 1
ATOM 1004 C C . ILE A 1 124 ? 3.656 -1.652 22.987 1.00 66.25 124 ILE A C 1
ATOM 1006 O O . ILE A 1 124 ? 3.812 -2.329 24.005 1.00 66.25 124 ILE A O 1
ATOM 1010 N N . SER A 1 125 ? 4.364 -0.549 22.744 1.00 74.75 125 SER A N 1
ATOM 1011 C CA . SER A 1 125 ? 5.305 -0.004 23.722 1.00 74.75 125 SER A CA 1
ATOM 1012 C C . SER A 1 125 ? 4.575 0.401 25.012 1.00 74.75 125 SER A C 1
ATOM 1014 O O . SER A 1 125 ? 3.403 0.789 24.998 1.00 74.75 125 SER A O 1
ATOM 1016 N N . SER A 1 126 ? 5.279 0.382 26.146 1.00 76.94 126 SER A N 1
ATOM 1017 C CA . SER A 1 126 ? 4.784 0.954 27.408 1.00 76.94 126 SER A CA 1
ATOM 1018 C C . SER A 1 126 ? 4.317 2.410 27.232 1.00 76.94 126 SER A C 1
ATOM 1020 O O . SER A 1 126 ? 3.311 2.829 27.815 1.00 76.94 126 SER A O 1
ATOM 1022 N N . ASP A 1 127 ? 4.981 3.162 26.349 1.00 78.38 127 ASP A N 1
ATOM 1023 C CA . ASP A 1 127 ? 4.614 4.543 26.035 1.00 78.38 127 ASP A CA 1
ATOM 1024 C C . ASP A 1 127 ? 3.302 4.641 25.246 1.00 78.38 127 ASP A C 1
ATOM 1026 O O . ASP A 1 127 ? 2.478 5.509 25.542 1.00 78.38 127 ASP A O 1
ATOM 1030 N N . ASP A 1 128 ? 3.039 3.705 24.329 1.00 77.25 128 ASP A N 1
ATOM 1031 C CA . ASP A 1 128 ? 1.761 3.621 23.613 1.00 77.25 128 ASP A CA 1
ATOM 1032 C C . ASP A 1 128 ? 0.615 3.287 24.577 1.00 77.25 128 ASP A C 1
ATOM 1034 O O . ASP A 1 128 ? -0.467 3.877 24.505 1.00 77.25 128 ASP A O 1
ATOM 1038 N N . HIS A 1 129 ? 0.857 2.392 25.541 1.00 76.31 129 HIS A N 1
ATOM 1039 C CA . HIS A 1 129 ? -0.102 2.093 26.604 1.00 76.31 129 HIS A CA 1
ATOM 1040 C C . HIS A 1 129 ? -0.388 3.313 27.490 1.00 76.31 129 HIS A C 1
ATOM 1042 O O . HIS A 1 129 ? -1.549 3.578 27.826 1.00 76.31 129 HIS A O 1
ATOM 1048 N N . ARG A 1 130 ? 0.646 4.080 27.859 1.00 82.75 130 ARG A N 1
ATOM 1049 C CA . ARG A 1 130 ? 0.503 5.320 28.637 1.00 82.75 130 ARG A CA 1
ATOM 1050 C C . ARG A 1 130 ? -0.274 6.382 27.853 1.00 82.75 130 ARG A C 1
ATOM 1052 O O . ARG A 1 130 ? -1.179 7.005 28.411 1.00 82.75 130 ARG A O 1
ATOM 1059 N N . ALA A 1 131 ? 0.030 6.556 26.568 1.00 81.69 131 ALA A N 1
ATOM 1060 C CA . ALA A 1 131 ? -0.654 7.496 25.684 1.00 81.69 131 ALA A CA 1
ATOM 1061 C C . ALA A 1 131 ? -2.130 7.122 25.462 1.00 81.69 131 ALA A C 1
ATOM 1063 O O . ALA A 1 131 ? -3.006 7.988 25.513 1.00 81.69 131 ALA A O 1
ATOM 1064 N N . ALA A 1 132 ? -2.435 5.833 25.286 1.00 81.50 132 ALA A N 1
ATOM 1065 C CA . ALA A 1 132 ? -3.809 5.354 25.161 1.00 81.50 132 ALA A CA 1
ATOM 1066 C C . ALA A 1 132 ? -4.615 5.599 26.447 1.00 81.50 132 ALA A C 1
ATOM 1068 O O . ALA A 1 132 ? -5.730 6.120 26.394 1.00 81.50 132 ALA A O 1
ATOM 1069 N N . ARG A 1 133 ? -4.033 5.297 27.618 1.00 85.69 133 ARG A N 1
ATOM 1070 C CA . ARG A 1 133 ? -4.658 5.578 28.920 1.00 85.69 133 ARG A CA 1
ATOM 1071 C C . ARG A 1 133 ? -4.928 7.070 29.110 1.00 85.69 133 ARG A C 1
ATOM 1073 O O . ARG A 1 133 ? -6.037 7.438 29.488 1.00 85.69 133 ARG A O 1
ATOM 1080 N N . SER A 1 134 ? -3.961 7.934 28.801 1.00 87.94 134 SER A N 1
ATOM 1081 C CA . SER A 1 134 ? -4.140 9.384 28.941 1.00 87.94 134 SER A CA 1
ATOM 1082 C C . SER A 1 134 ? -5.183 9.947 27.969 1.00 87.94 134 SER A C 1
ATOM 1084 O O . SER A 1 134 ? -5.907 10.879 28.315 1.00 87.94 134 SER A O 1
ATOM 1086 N N . ALA A 1 135 ? -5.316 9.381 26.766 1.00 86.69 135 ALA A N 1
ATOM 1087 C CA . ALA A 1 135 ? -6.368 9.751 25.822 1.00 86.69 135 ALA A CA 1
ATOM 1088 C C . ALA A 1 135 ? -7.767 9.397 26.350 1.00 86.69 135 ALA A C 1
ATOM 1090 O O . ALA A 1 135 ? -8.655 10.247 26.314 1.00 86.69 135 ALA A O 1
ATOM 1091 N N . ILE A 1 136 ? -7.944 8.194 26.908 1.00 91.38 136 ILE A N 1
ATOM 1092 C CA . ILE A 1 136 ? -9.213 7.771 27.522 1.00 91.38 136 ILE A CA 1
ATOM 1093 C C . ILE A 1 136 ? -9.572 8.688 28.695 1.00 91.38 136 ILE A C 1
ATOM 1095 O O . ILE A 1 136 ? -10.699 9.167 28.770 1.00 91.38 136 ILE A O 1
ATOM 1099 N N . VAL A 1 137 ? -8.609 8.989 29.572 1.00 91.62 137 VAL A N 1
ATOM 1100 C CA . VAL A 1 137 ? -8.827 9.896 30.711 1.00 91.62 137 VAL A CA 1
ATOM 1101 C C . VAL A 1 137 ? -9.233 11.292 30.238 1.00 91.62 137 VAL A C 1
ATOM 1103 O O . VAL A 1 137 ? -10.182 11.861 30.770 1.00 91.62 137 VAL A O 1
ATOM 1106 N N . ARG A 1 138 ? -8.576 11.838 29.204 1.00 90.62 138 ARG A N 1
ATOM 1107 C CA . ARG A 1 138 ? -8.951 13.137 28.618 1.00 90.62 138 ARG A CA 1
ATOM 1108 C C . ARG A 1 138 ? -10.353 13.121 28.022 1.00 90.62 138 ARG A C 1
ATOM 1110 O O . ARG A 1 138 ? -11.100 14.074 28.214 1.00 90.62 138 ARG A O 1
ATOM 1117 N N . GLN A 1 139 ? -10.717 12.046 27.328 1.00 91.00 139 GLN A N 1
ATOM 1118 C CA . GLN A 1 139 ? -12.059 11.885 26.779 1.00 91.00 139 GLN A CA 1
ATOM 1119 C C . GLN A 1 139 ? -13.110 11.834 27.892 1.00 91.00 139 GLN A C 1
ATOM 1121 O O . GLN A 1 139 ? -14.116 12.531 27.807 1.00 91.00 139 GLN A O 1
ATOM 1126 N N . TRP A 1 140 ? -12.855 11.070 28.955 1.00 92.25 140 TRP A N 1
ATOM 1127 C CA . TRP A 1 140 ? -13.734 11.001 30.122 1.00 92.25 140 TRP A CA 1
ATOM 1128 C C . TRP A 1 140 ? -13.860 12.347 30.828 1.00 92.25 140 TRP A C 1
ATOM 1130 O O . TRP A 1 140 ? -14.963 12.736 31.193 1.00 92.25 140 TRP A O 1
ATOM 1140 N N . ALA A 1 141 ? -12.758 13.082 30.987 1.00 90.38 141 ALA A N 1
ATOM 1141 C CA . ALA A 1 141 ? -12.782 14.424 31.553 1.00 90.38 141 ALA A CA 1
ATOM 1142 C C . ALA A 1 141 ? -13.630 15.373 30.692 1.00 90.38 141 ALA A C 1
ATOM 1144 O O . ALA A 1 141 ? -14.493 16.065 31.221 1.00 90.38 141 ALA A O 1
ATOM 1145 N N . ALA A 1 142 ? -13.449 15.352 29.367 1.00 88.31 142 ALA A N 1
ATOM 1146 C CA . ALA A 1 142 ? -14.242 16.157 28.442 1.00 88.31 142 ALA A CA 1
ATOM 1147 C C . ALA A 1 142 ? -15.734 15.795 28.499 1.00 88.31 142 ALA A C 1
ATOM 1149 O O . ALA A 1 142 ? -16.583 16.682 28.550 1.00 88.31 142 ALA A O 1
ATOM 1150 N N . GLU A 1 143 ? -16.059 14.504 28.543 1.00 90.56 143 GLU A N 1
ATOM 1151 C CA . GLU A 1 143 ? -17.435 14.026 28.659 1.00 90.56 143 GLU A CA 1
ATOM 1152 C C . GLU A 1 143 ? -18.055 14.398 30.011 1.00 90.56 143 GLU A C 1
ATOM 1154 O O . GLU A 1 143 ? -19.203 14.837 30.071 1.00 90.56 143 GLU A O 1
ATOM 1159 N N . PHE A 1 144 ? -17.294 14.289 31.098 1.00 89.31 144 PHE A N 1
ATOM 1160 C CA . PHE A 1 144 ? -17.732 14.697 32.427 1.00 89.31 144 PHE A CA 1
ATOM 1161 C C . PHE A 1 144 ? -18.011 16.202 32.485 1.00 89.31 144 PHE A C 1
ATOM 1163 O O . PHE A 1 144 ? -19.064 16.615 32.970 1.00 89.31 144 PHE A O 1
ATOM 1170 N N . THR A 1 145 ? -17.115 17.026 31.937 1.00 85.88 145 THR A N 1
ATOM 1171 C CA . THR A 1 145 ? -17.316 18.475 31.826 1.00 85.88 145 THR A CA 1
ATOM 1172 C C . THR A 1 145 ? -18.520 18.804 30.947 1.00 85.88 145 THR A C 1
ATOM 1174 O O . THR A 1 145 ? -19.325 19.651 31.324 1.00 85.88 145 THR A O 1
ATOM 1177 N N . ALA A 1 146 ? -18.704 18.105 29.823 1.00 87.56 146 ALA A N 1
ATOM 1178 C CA . ALA A 1 146 ? -19.869 18.277 28.958 1.00 87.56 146 ALA A CA 1
ATOM 1179 C C . ALA A 1 146 ? -21.177 17.928 29.685 1.00 87.56 146 ALA A C 1
ATOM 1181 O O . ALA A 1 146 ? -22.131 18.694 29.616 1.00 87.56 146 ALA A O 1
ATOM 1182 N N . ARG A 1 147 ? -21.212 16.825 30.445 1.00 82.56 147 ARG A N 1
ATOM 1183 C CA . ARG A 1 147 ? -22.373 16.437 31.265 1.00 82.56 147 ARG A CA 1
ATOM 1184 C C . ARG A 1 147 ? -22.648 17.430 32.390 1.00 82.56 147 ARG A C 1
ATOM 1186 O O . ARG A 1 147 ? -23.804 17.725 32.663 1.00 82.56 147 ARG A O 1
ATOM 1193 N N . ARG A 1 148 ? -21.605 17.957 33.038 1.00 79.50 148 ARG A N 1
ATOM 1194 C CA . ARG A 1 148 ? -21.737 18.966 34.099 1.00 79.50 148 ARG A CA 1
ATOM 1195 C C . ARG A 1 148 ? -22.258 20.300 33.562 1.00 79.50 148 ARG A C 1
ATOM 1197 O O . ARG A 1 148 ? -23.040 20.954 34.242 1.00 79.50 148 ARG A O 1
ATOM 1204 N N . ASN A 1 149 ? -21.803 20.700 32.378 1.00 81.44 149 ASN A N 1
ATOM 1205 C CA . ASN A 1 149 ? -22.174 21.968 31.752 1.00 81.44 149 ASN A CA 1
ATOM 1206 C C . ASN A 1 149 ? -23.459 21.866 30.916 1.00 81.44 149 ASN A C 1
ATOM 1208 O O . ASN A 1 149 ? -23.959 22.886 30.447 1.00 81.44 149 ASN A O 1
ATOM 1212 N N . ALA A 1 150 ? -23.989 20.657 30.712 1.00 80.69 150 ALA A N 1
ATOM 1213 C CA . ALA A 1 150 ? -25.273 20.464 30.063 1.00 80.69 150 ALA A CA 1
ATOM 1214 C C . ALA A 1 150 ? -26.376 21.140 30.887 1.00 80.69 150 ALA A C 1
ATOM 1216 O O . ALA A 1 150 ? -26.432 21.011 32.112 1.00 80.69 150 ALA A O 1
ATOM 1217 N N . VAL A 1 151 ? -27.265 21.862 30.202 1.00 74.25 151 VAL A N 1
ATOM 1218 C CA . VAL A 1 151 ? -28.436 22.481 30.827 1.00 74.25 151 VAL A CA 1
ATOM 1219 C C . VAL A 1 151 ? -29.287 21.369 31.433 1.00 74.25 151 VAL A C 1
ATOM 1221 O O . VAL A 1 151 ? -29.838 20.538 30.710 1.00 74.25 151 VAL A O 1
ATOM 1224 N N . ARG A 1 152 ? -29.373 21.333 32.768 1.00 65.81 152 ARG A N 1
ATOM 1225 C CA . ARG A 1 152 ? -30.237 20.378 33.463 1.00 65.81 152 ARG A CA 1
ATOM 1226 C C . ARG A 1 152 ? -31.696 20.689 33.128 1.00 65.81 152 ARG A C 1
ATOM 1228 O O . ARG A 1 152 ? -32.093 21.852 33.246 1.00 65.81 152 ARG A O 1
ATOM 1235 N N . PRO A 1 153 ? -32.509 19.692 32.744 1.00 71.06 153 PRO A N 1
ATOM 1236 C CA . PRO A 1 153 ? -33.934 19.910 32.554 1.00 71.06 153 PRO A CA 1
ATOM 1237 C C . PRO A 1 153 ? -34.550 20.393 33.872 1.00 71.06 153 PRO A C 1
ATOM 1239 O O . PRO A 1 153 ? -34.230 19.874 34.940 1.00 71.06 153 PRO A O 1
ATOM 1242 N N . ALA A 1 154 ? -35.439 21.388 33.807 1.00 61.81 154 ALA A N 1
ATOM 1243 C CA . ALA A 1 154 ? -36.028 22.025 34.991 1.00 61.81 154 ALA A CA 1
ATOM 1244 C C . ALA A 1 154 ? -36.725 21.027 35.942 1.00 61.81 154 ALA A C 1
ATOM 1246 O O . ALA A 1 154 ? -36.792 21.271 37.142 1.00 61.81 154 ALA A O 1
ATOM 1247 N N . ALA A 1 155 ? -37.170 19.877 35.423 1.00 66.19 155 ALA A N 1
ATOM 1248 C CA . ALA A 1 155 ? -37.748 18.777 36.196 1.00 66.19 155 ALA A CA 1
ATOM 1249 C C . ALA A 1 155 ? -36.748 18.062 37.135 1.00 66.19 155 ALA A C 1
ATOM 1251 O O . ALA A 1 155 ? -37.164 17.457 38.118 1.00 66.19 155 ALA A O 1
ATOM 1252 N N . GLU A 1 156 ? -35.440 18.135 36.862 1.00 59.34 156 GLU A N 1
ATOM 1253 C CA . GLU A 1 156 ? -34.371 17.534 37.681 1.00 59.34 156 GLU A CA 1
ATOM 1254 C C . GLU A 1 156 ? -33.712 18.536 38.644 1.00 59.34 156 GLU A C 1
ATOM 1256 O O . GLU A 1 156 ? -32.853 18.174 39.456 1.00 59.34 156 GLU A O 1
ATOM 1261 N N . VAL A 1 157 ? -34.084 19.816 38.561 1.00 63.78 157 VAL A N 1
ATOM 1262 C CA . VAL A 1 157 ? -33.586 20.851 39.466 1.00 63.78 157 VAL A CA 1
ATOM 1263 C C . VAL A 1 157 ? -34.448 20.830 40.722 1.00 63.78 157 VAL A C 1
ATOM 1265 O O . VAL A 1 157 ? -35.591 21.280 40.721 1.00 63.78 157 VAL A O 1
ATOM 1268 N N . ALA A 1 158 ? -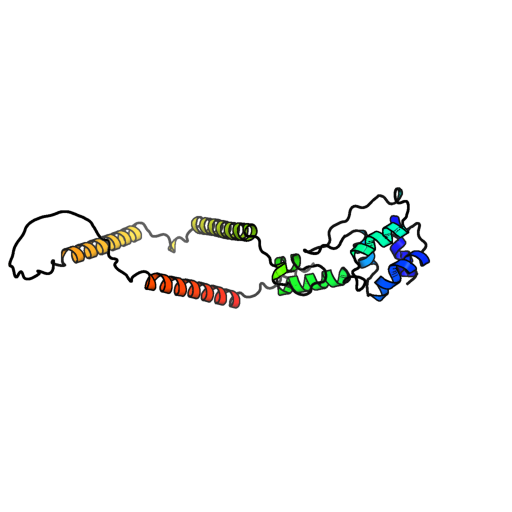33.894 20.289 41.809 1.00 67.75 158 ALA A N 1
ATOM 1269 C CA . ALA A 1 158 ? -34.541 20.296 43.113 1.00 67.75 158 ALA A CA 1
ATOM 1270 C C . ALA A 1 158 ? -34.928 21.733 43.493 1.00 67.75 158 ALA A C 1
ATOM 1272 O O . ALA A 1 158 ? -34.069 22.597 43.679 1.00 67.75 158 ALA A O 1
ATOM 1273 N N . THR A 1 159 ? -36.229 21.990 43.627 1.00 76.44 159 THR A N 1
ATOM 1274 C CA . THR A 1 159 ? -36.732 23.252 44.172 1.00 76.44 159 THR A CA 1
ATOM 1275 C C . THR A 1 159 ? -36.171 23.465 45.579 1.00 76.44 159 THR A C 1
ATOM 1277 O O . THR A 1 159 ? -35.887 22.500 46.297 1.00 76.44 159 THR A O 1
ATOM 1280 N N . VAL A 1 160 ? -36.044 24.722 46.013 1.00 75.62 160 VAL A N 1
ATOM 1281 C CA . VAL A 1 160 ? -35.541 25.079 47.357 1.00 75.62 160 VAL A CA 1
ATOM 1282 C C . VAL A 1 160 ? -36.261 24.290 48.461 1.00 75.62 160 VAL A C 1
ATOM 1284 O O . VAL A 1 160 ? -35.656 23.877 49.449 1.00 75.62 160 VAL A O 1
ATOM 1287 N N . GLU A 1 161 ? -37.548 24.026 48.270 1.00 77.94 161 GLU A N 1
ATOM 1288 C CA . GLU A 1 161 ? -38.396 23.300 49.209 1.00 77.94 161 GLU A CA 1
ATOM 1289 C C . GLU A 1 161 ? -38.122 21.789 49.228 1.00 77.94 161 GLU A C 1
ATOM 1291 O O . GLU A 1 161 ? -38.002 21.191 50.301 1.00 77.94 161 GLU A O 1
ATOM 1296 N N . SER A 1 162 ? -37.921 21.180 48.054 1.00 77.69 162 SER A N 1
ATOM 1297 C CA . SER A 1 162 ? -37.507 19.775 47.946 1.00 77.69 162 SER A CA 1
ATOM 1298 C C . SER A 1 162 ? -36.109 19.544 48.534 1.00 77.69 162 SER A C 1
ATOM 1300 O O . SER A 1 162 ? -35.901 18.566 49.251 1.00 77.69 162 SER A O 1
ATOM 1302 N N . SER A 1 163 ? -35.187 20.497 48.345 1.00 78.00 163 SER A N 1
ATOM 1303 C CA . SER A 1 163 ? -33.842 20.471 48.928 1.00 78.00 163 SER A CA 1
ATOM 1304 C C . SER A 1 163 ? -33.880 20.565 50.457 1.00 78.00 163 SER A C 1
ATOM 1306 O O . SER A 1 163 ? -33.286 19.733 51.145 1.00 78.00 163 SER A O 1
ATOM 1308 N N . LYS A 1 164 ? -34.673 21.494 51.016 1.00 83.81 164 LYS A N 1
ATOM 1309 C CA . LYS A 1 164 ? -34.893 21.599 52.472 1.00 83.81 164 LYS A CA 1
ATOM 1310 C C . LYS A 1 164 ? -35.486 20.315 53.054 1.00 83.81 164 LYS A C 1
ATOM 1312 O O . LYS A 1 164 ? -35.056 19.869 54.118 1.00 83.81 164 LYS A O 1
ATOM 1317 N N . ARG A 1 165 ? -36.457 19.700 52.370 1.00 82.31 165 ARG A N 1
ATOM 1318 C CA . ARG A 1 165 ? -37.073 18.435 52.804 1.00 82.31 165 ARG A CA 1
ATOM 1319 C C . ARG A 1 165 ? -36.065 17.281 52.772 1.00 82.31 165 ARG A C 1
ATOM 1321 O O . ARG A 1 165 ? -36.039 16.479 53.705 1.00 82.31 165 ARG A O 1
ATOM 1328 N N . TYR A 1 166 ? -35.213 17.225 51.750 1.00 82.19 166 TYR A N 1
ATOM 1329 C CA . TYR A 1 166 ? -34.167 16.210 51.625 1.00 82.19 166 TYR A CA 1
ATOM 1330 C C . TYR A 1 166 ? -33.092 16.357 52.709 1.00 82.19 166 TYR A C 1
ATOM 1332 O O . TYR A 1 166 ? -32.760 15.379 53.377 1.00 82.19 166 TYR A O 1
ATOM 1340 N N . TYR A 1 167 ? -32.635 17.586 52.972 1.00 81.25 167 TYR A N 1
ATOM 1341 C CA . TYR A 1 167 ? -31.689 17.877 54.053 1.00 81.25 167 TYR A CA 1
ATOM 1342 C C . TYR A 1 167 ? -32.231 17.464 55.420 1.00 81.25 167 TYR A C 1
ATOM 1344 O O . TYR A 1 167 ? -31.554 16.745 56.148 1.00 81.25 167 TYR A O 1
ATOM 1352 N N . ARG A 1 168 ? -33.481 17.825 55.747 1.00 89.62 168 ARG A N 1
ATOM 1353 C CA . ARG A 1 168 ? -34.109 17.406 57.014 1.00 89.62 168 ARG A CA 1
ATOM 1354 C C . ARG A 1 168 ? -34.184 15.885 57.148 1.00 89.62 168 ARG A C 1
ATOM 1356 O O . ARG A 1 168 ? -33.998 15.365 58.243 1.00 89.62 168 ARG A O 1
ATOM 1363 N N . ARG A 1 169 ? -34.440 15.168 56.048 1.00 87.31 169 ARG A N 1
ATOM 1364 C CA . ARG A 1 169 ? -34.487 13.699 56.039 1.00 87.31 169 ARG A CA 1
ATOM 1365 C C . ARG A 1 169 ? -33.112 13.087 56.312 1.00 87.31 169 ARG A C 1
ATOM 1367 O O . ARG A 1 169 ? -33.029 12.143 57.090 1.00 87.31 169 ARG A O 1
ATOM 1374 N N . ILE A 1 170 ? -32.055 13.634 55.708 1.00 86.00 170 ILE A N 1
ATOM 1375 C CA . ILE A 1 170 ? -30.674 13.195 55.954 1.00 86.00 170 ILE A CA 1
ATOM 1376 C C . ILE A 1 170 ? -30.275 13.471 57.405 1.00 86.00 170 ILE A C 1
ATOM 1378 O O . ILE A 1 170 ? -29.784 12.567 58.072 1.00 86.00 170 ILE A O 1
ATOM 1382 N N . SER A 1 171 ? -30.519 14.685 57.908 1.00 84.25 171 SER A N 1
ATOM 1383 C CA . SER A 1 171 ? -30.200 15.053 59.293 1.00 84.25 171 SER A CA 1
ATOM 1384 C C . SER A 1 171 ? -30.894 14.129 60.287 1.00 84.25 171 SER A C 1
ATOM 1386 O O . SER A 1 171 ? -30.241 13.567 61.157 1.00 84.25 171 SER A O 1
ATOM 1388 N N . ARG A 1 172 ? -32.188 13.860 60.081 1.00 88.00 172 ARG A N 1
ATOM 1389 C CA . ARG A 1 172 ? -32.946 12.942 60.932 1.00 88.00 172 ARG A CA 1
ATOM 1390 C C . ARG A 1 172 ? -32.386 11.516 60.910 1.00 88.00 172 ARG A C 1
ATOM 1392 O O . ARG A 1 172 ? -32.255 10.908 61.963 1.00 88.00 172 ARG A O 1
ATOM 1399 N N . ALA A 1 173 ? -32.017 10.995 59.739 1.00 86.00 173 ALA A N 1
ATOM 1400 C CA . ALA A 1 173 ? -31.423 9.660 59.631 1.00 86.00 173 ALA A CA 1
ATOM 1401 C C . ALA A 1 173 ? -30.049 9.569 60.325 1.00 86.00 173 ALA A C 1
ATOM 1403 O O . ALA A 1 173 ? -29.717 8.543 60.920 1.00 86.00 173 ALA A O 1
ATOM 1404 N N . LEU A 1 174 ? -29.256 10.644 60.273 1.00 86.81 174 LEU A N 1
ATOM 1405 C CA . LEU A 1 174 ? -27.975 10.734 60.976 1.00 86.81 174 LEU A CA 1
ATOM 1406 C C . LEU A 1 174 ? -28.158 10.817 62.494 1.00 86.81 174 LEU A C 1
ATOM 1408 O O . LEU A 1 174 ? -27.431 10.138 63.221 1.00 86.81 174 LEU A O 1
ATOM 1412 N N . ASP A 1 175 ? -29.135 11.592 62.963 1.00 85.06 175 ASP A N 1
ATOM 1413 C CA . ASP A 1 175 ? -29.460 11.714 64.385 1.00 85.06 175 ASP A CA 1
ATOM 1414 C C . ASP A 1 175 ? -29.995 10.390 64.943 1.00 85.06 175 ASP A C 1
ATOM 1416 O O . ASP A 1 175 ? -29.502 9.908 65.960 1.00 85.06 175 ASP A O 1
ATOM 1420 N N . GLU A 1 176 ? -30.901 9.717 64.229 1.00 83.88 176 GLU A N 1
ATOM 1421 C CA . GLU A 1 176 ? -31.393 8.383 64.595 1.00 83.88 176 GLU A CA 1
ATOM 1422 C C . GLU A 1 176 ? -30.253 7.345 64.637 1.00 83.88 176 GLU A C 1
ATOM 1424 O O . GLU A 1 176 ? -30.184 6.521 65.552 1.00 83.88 176 GLU A O 1
ATOM 1429 N N . GLY A 1 177 ? -29.306 7.406 63.694 1.00 79.31 177 GLY A N 1
ATOM 1430 C CA . GLY A 1 177 ? -28.111 6.556 63.688 1.00 79.31 177 GLY A CA 1
ATOM 1431 C C . GLY A 1 177 ? -27.105 6.871 64.804 1.00 79.31 177 GLY A C 1
ATOM 1432 O O . GLY A 1 177 ? -26.327 5.994 65.195 1.00 79.31 177 GLY A O 1
ATOM 1433 N N . ARG A 1 178 ? -27.106 8.103 65.328 1.00 78.62 178 ARG A N 1
ATOM 1434 C CA . ARG A 1 178 ? -26.310 8.509 66.494 1.00 78.62 178 ARG A CA 1
ATOM 1435 C C . ARG A 1 178 ? -26.971 8.031 67.786 1.00 78.62 178 ARG A C 1
ATOM 1437 O O . ARG A 1 178 ? -26.291 7.409 68.593 1.00 78.62 178 ARG A O 1
ATOM 1444 N N . SER A 1 179 ? -28.285 8.211 67.925 1.00 74.88 179 SER A N 1
ATOM 1445 C CA . SER A 1 179 ? -29.066 7.735 69.074 1.00 74.88 179 SER A CA 1
ATOM 1446 C C . SER A 1 179 ? -29.025 6.214 69.235 1.00 74.88 179 SER A C 1
ATOM 1448 O O . SER A 1 179 ? -28.936 5.723 70.353 1.00 74.88 179 SER A O 1
ATOM 1450 N N . ARG A 1 180 ? -29.028 5.445 68.137 1.00 73.19 180 ARG A N 1
ATOM 1451 C CA . ARG A 1 180 ? -28.870 3.976 68.196 1.00 73.19 180 ARG A CA 1
ATOM 1452 C C . ARG A 1 180 ? -27.488 3.541 68.689 1.00 73.19 180 ARG A C 1
ATOM 1454 O O . ARG A 1 180 ? -27.380 2.536 69.384 1.00 73.19 180 ARG A O 1
ATOM 1461 N N . ARG A 1 181 ? -26.439 4.302 68.355 1.00 66.00 181 ARG A N 1
ATOM 1462 C CA . ARG A 1 181 ? -25.068 4.038 68.819 1.00 66.00 181 ARG A CA 1
ATOM 1463 C C . ARG A 1 181 ? -24.877 4.359 70.298 1.00 66.00 181 ARG A C 1
ATOM 1465 O O . ARG A 1 181 ? -24.162 3.630 70.968 1.00 66.00 181 ARG A O 1
ATOM 1472 N N . THR A 1 182 ? -25.531 5.396 70.816 1.00 65.62 182 THR A N 1
ATOM 1473 C CA . THR A 1 182 ? -25.515 5.714 72.254 1.00 65.62 182 THR A CA 1
ATOM 1474 C C . THR A 1 182 ? -26.469 4.854 73.086 1.00 65.62 182 THR A C 1
ATOM 1476 O O . THR A 1 182 ? -26.255 4.725 74.284 1.00 65.62 182 THR A O 1
ATOM 1479 N N . ALA A 1 183 ? -27.493 4.245 72.480 1.00 59.50 183 ALA A N 1
ATOM 1480 C CA . ALA A 1 183 ? -28.444 3.358 73.160 1.00 59.50 183 ALA A CA 1
ATOM 1481 C C . ALA A 1 183 ? -27.985 1.889 73.268 1.00 59.50 183 ALA A C 1
ATOM 1483 O O . ALA A 1 183 ? -28.722 1.070 73.810 1.00 59.50 183 ALA A O 1
ATOM 1484 N N . THR A 1 184 ? -26.800 1.538 72.757 1.00 51.12 184 THR A N 1
ATOM 1485 C CA . THR A 1 184 ? -26.196 0.214 72.978 1.00 51.12 184 THR A CA 1
ATOM 1486 C C . THR A 1 184 ? -25.388 0.273 74.282 1.00 51.12 184 THR A C 1
ATOM 1488 O O . THR A 1 184 ? -24.373 0.971 74.304 1.00 51.12 184 THR A O 1
ATOM 1491 N N . PRO A 1 185 ? -25.811 -0.384 75.382 1.00 58.03 185 PRO A N 1
ATOM 1492 C CA . PRO A 1 185 ? -25.046 -0.385 76.628 1.00 58.03 185 PRO A CA 1
ATOM 1493 C C . PRO A 1 185 ? -23.752 -1.193 76.443 1.00 58.03 185 PRO A C 1
ATOM 1495 O O . PRO A 1 185 ? -23.763 -2.159 75.673 1.00 58.03 185 PRO A O 1
ATOM 1498 N N . PRO A 1 186 ? -22.649 -0.863 77.141 1.00 55.75 186 PRO A N 1
ATOM 1499 C CA . PRO A 1 186 ? -21.513 -1.769 77.196 1.00 55.75 186 PRO A CA 1
ATOM 1500 C C . PRO A 1 186 ? -21.968 -3.057 77.891 1.00 55.75 186 PRO A C 1
ATOM 1502 O O . PRO A 1 186 ? -22.642 -3.017 78.922 1.00 55.75 186 PRO A O 1
ATOM 1505 N N . LEU A 1 187 ? -21.640 -4.196 77.290 1.00 46.66 187 LEU A N 1
ATOM 1506 C CA . LEU A 1 187 ? -21.897 -5.509 77.866 1.00 46.66 187 LEU A CA 1
ATOM 1507 C C . LEU A 1 187 ? -21.040 -5.622 79.139 1.00 46.66 187 LEU A C 1
ATOM 1509 O O . LEU A 1 187 ? -19.821 -5.480 79.072 1.00 46.66 187 LEU A O 1
ATOM 1513 N N . LEU A 1 188 ? -21.686 -5.766 80.297 1.00 50.66 188 LEU A N 1
ATOM 1514 C CA . LEU A 1 188 ? -21.026 -5.982 81.584 1.00 50.66 188 LEU A CA 1
ATOM 1515 C C . LEU A 1 188 ? -20.339 -7.354 81.564 1.00 50.66 188 LEU A C 1
ATOM 1517 O O . LEU A 1 188 ? -21.026 -8.373 81.504 1.00 50.66 188 LEU A O 1
ATOM 1521 N N . ASP A 1 189 ? -19.008 -7.370 81.634 1.00 47.47 189 ASP A N 1
ATOM 1522 C CA . ASP A 1 189 ? -18.242 -8.564 82.003 1.00 47.47 189 ASP A CA 1
ATOM 1523 C C . ASP A 1 189 ? -18.453 -8.855 83.501 1.00 47.47 189 ASP A C 1
ATOM 1525 O O . ASP A 1 189 ? -18.335 -7.930 84.318 1.00 47.47 189 ASP A O 1
ATOM 1529 N N . PRO A 1 190 ? -18.755 -10.103 83.907 1.00 46.69 190 PRO A N 1
ATOM 1530 C CA . PRO A 1 190 ? -18.743 -10.478 85.310 1.00 46.69 190 PRO A CA 1
ATOM 1531 C C . PRO A 1 190 ? -17.292 -10.659 85.768 1.00 46.69 190 PRO A C 1
ATOM 1533 O O . PRO A 1 190 ? -16.504 -11.382 85.161 1.00 46.69 190 PRO A O 1
ATOM 1536 N N . ALA A 1 191 ? -16.943 -9.973 86.851 1.00 48.59 191 ALA A N 1
ATOM 1537 C CA . ALA A 1 191 ? -15.668 -10.128 87.526 1.00 48.59 191 ALA A CA 1
ATOM 1538 C C . ALA A 1 191 ? -15.612 -11.454 88.301 1.00 48.59 191 ALA A C 1
ATOM 1540 O O . ALA A 1 191 ? -16.511 -11.720 89.092 1.00 48.59 191 ALA A O 1
ATOM 1541 N N . ASP A 1 192 ? -14.508 -12.190 88.159 1.00 38.34 192 ASP A N 1
ATOM 1542 C CA . ASP A 1 192 ? -13.960 -13.072 89.194 1.00 38.34 192 ASP A CA 1
ATOM 1543 C C . ASP A 1 192 ? -12.444 -12.835 89.290 1.00 38.34 192 ASP A C 1
ATOM 1545 O O . ASP A 1 192 ? -11.747 -12.709 88.282 1.00 38.34 192 ASP A O 1
ATOM 1549 N N . GLY A 1 193 ? -11.954 -12.666 90.521 1.00 33.28 193 GLY A N 1
ATOM 1550 C CA . GLY A 1 193 ? -10.611 -12.171 90.829 1.00 33.28 193 GLY A CA 1
ATOM 1551 C C . GLY A 1 193 ? -9.585 -13.212 91.301 1.00 33.28 193 GLY A C 1
ATOM 1552 O O . GLY A 1 193 ? -9.855 -14.405 91.350 1.00 33.28 193 GLY A O 1
ATOM 1553 N N . HIS A 1 194 ? -8.439 -12.656 91.738 1.00 31.95 194 HIS A N 1
ATOM 1554 C CA . HIS A 1 194 ? -7.208 -13.245 92.322 1.00 31.95 194 HIS A CA 1
ATOM 1555 C C . HIS A 1 194 ? -6.117 -13.620 91.300 1.00 31.95 194 HIS A C 1
ATOM 1557 O O . HIS A 1 194 ? -6.355 -14.408 90.404 1.00 31.95 194 HIS A O 1
ATOM 1563 N N . GLY A 1 195 ? -4.866 -13.154 91.373 1.00 29.66 195 GLY A N 1
ATOM 1564 C CA . GLY A 1 195 ? -4.171 -12.219 92.258 1.00 29.66 195 GLY A CA 1
ATOM 1565 C C . GLY A 1 195 ? -2.668 -12.205 91.903 1.00 29.66 195 GLY A C 1
ATOM 1566 O O . GLY A 1 195 ? -2.165 -13.183 91.360 1.00 29.66 195 GLY A O 1
ATOM 1567 N N . GLY A 1 196 ? -1.958 -11.114 92.224 1.00 28.64 196 GLY A N 1
ATOM 1568 C CA . GLY A 1 196 ? -0.483 -11.058 92.260 1.00 28.64 196 GLY A CA 1
ATOM 1569 C C . GLY A 1 196 ? 0.214 -10.304 91.115 1.00 28.64 196 GLY A C 1
ATOM 1570 O O . GLY A 1 196 ? 0.425 -10.846 90.038 1.00 28.64 196 GLY A O 1
ATOM 1571 N N . GLY A 1 197 ? 0.652 -9.066 91.381 1.00 30.67 197 GLY A N 1
ATOM 1572 C CA . GLY A 1 197 ? 1.833 -8.469 90.722 1.00 30.67 197 GLY A CA 1
ATOM 1573 C C . GLY A 1 197 ? 3.123 -8.790 91.513 1.00 30.67 197 GLY A C 1
ATOM 1574 O O . GLY A 1 197 ? 2.987 -9.388 92.583 1.00 30.67 197 GLY A O 1
ATOM 1575 N N . PRO A 1 198 ? 4.344 -8.361 91.097 1.00 45.88 198 PRO A N 1
ATOM 1576 C CA . PRO A 1 198 ? 4.616 -7.221 90.205 1.00 45.88 198 PRO A CA 1
ATOM 1577 C C . PRO A 1 198 ? 5.741 -7.392 89.137 1.00 45.88 198 PRO A C 1
ATOM 1579 O O . PRO A 1 198 ? 6.536 -8.320 89.174 1.00 45.88 198 PRO A O 1
ATOM 1582 N N . ALA A 1 199 ? 5.806 -6.390 88.244 1.00 30.55 199 ALA A N 1
ATOM 1583 C CA . ALA A 1 199 ? 6.961 -5.821 87.518 1.00 30.55 199 ALA A CA 1
ATOM 1584 C C . ALA A 1 199 ? 7.896 -6.727 86.678 1.00 30.55 199 ALA A C 1
ATOM 1586 O O . ALA A 1 199 ? 8.709 -7.463 87.220 1.00 30.55 199 ALA A O 1
ATOM 1587 N N . SER A 1 200 ? 7.958 -6.511 85.355 1.00 28.81 200 SER A N 1
ATOM 1588 C CA . SER A 1 200 ? 8.972 -5.635 84.729 1.00 28.81 200 SER A CA 1
ATOM 1589 C C . SER A 1 200 ? 8.862 -5.610 83.194 1.00 28.81 200 SER A C 1
ATOM 1591 O O . SER A 1 200 ? 8.332 -6.520 82.569 1.00 28.81 200 SER A O 1
ATOM 1593 N N . SER A 1 201 ? 9.365 -4.516 82.628 1.00 31.09 201 SER A N 1
ATOM 1594 C CA . SER A 1 201 ? 9.407 -4.071 81.232 1.00 31.09 201 SER A CA 1
ATOM 1595 C C . SER A 1 201 ? 9.687 -5.104 80.129 1.00 31.09 201 SER A C 1
ATOM 1597 O O . SER A 1 201 ? 10.613 -5.899 80.248 1.00 31.09 201 SER A O 1
ATOM 1599 N N . ALA A 1 202 ? 9.015 -4.900 78.985 1.00 30.80 202 ALA A N 1
ATOM 1600 C CA . ALA A 1 202 ? 9.587 -4.693 77.638 1.00 30.80 202 ALA A CA 1
ATOM 1601 C C . ALA A 1 202 ? 8.873 -5.469 76.508 1.00 30.80 202 ALA A C 1
ATOM 1603 O O . ALA A 1 202 ? 8.589 -6.653 76.628 1.00 30.80 202 ALA A O 1
ATOM 1604 N N . SER A 1 203 ? 8.709 -4.757 75.383 1.00 30.75 203 SER A N 1
ATOM 1605 C CA . SER A 1 203 ? 8.401 -5.210 74.012 1.00 30.75 203 SER A CA 1
ATOM 1606 C C . SER A 1 203 ? 6.926 -5.401 73.614 1.00 30.75 203 SER A C 1
ATOM 1608 O O . SER A 1 203 ? 6.241 -6.269 74.149 1.00 30.75 203 SER A O 1
ATOM 1610 N N . PRO A 1 204 ? 6.429 -4.644 72.610 1.00 35.84 204 PRO A N 1
ATOM 1611 C CA . PRO A 1 204 ? 5.200 -4.975 71.910 1.00 35.84 204 PRO A CA 1
ATOM 1612 C C . PRO A 1 204 ? 5.527 -5.922 70.747 1.00 35.84 204 PRO A C 1
ATOM 1614 O O . PRO A 1 204 ? 5.897 -5.475 69.660 1.00 35.84 204 PRO A O 1
ATOM 1617 N N . ASP A 1 205 ? 5.374 -7.227 70.965 1.00 28.69 205 ASP A N 1
ATOM 1618 C CA . ASP A 1 205 ? 5.294 -8.174 69.855 1.00 28.69 205 ASP A CA 1
ATOM 1619 C C . ASP A 1 205 ? 3.926 -8.049 69.180 1.00 28.69 205 ASP A C 1
ATOM 1621 O O . ASP A 1 205 ? 2.856 -8.235 69.762 1.00 28.69 205 ASP A O 1
ATOM 1625 N N . THR A 1 206 ? 3.986 -7.683 67.908 1.00 34.44 206 THR A N 1
ATOM 1626 C CA . THR A 1 206 ? 2.855 -7.492 67.010 1.00 34.44 206 THR A CA 1
ATOM 1627 C C . THR A 1 206 ? 2.455 -8.841 66.424 1.00 34.44 206 THR A C 1
ATOM 1629 O O . THR A 1 206 ? 3.011 -9.298 65.431 1.00 34.44 206 THR A O 1
ATOM 1632 N N . SER A 1 207 ? 1.455 -9.490 67.022 1.00 30.72 207 SER A N 1
ATOM 1633 C CA . SER A 1 207 ? 0.800 -10.661 66.426 1.00 30.72 207 SER A CA 1
ATOM 1634 C C . SER A 1 207 ? -0.567 -10.289 65.837 1.00 30.72 207 SER A C 1
ATOM 1636 O O . SER A 1 207 ? -1.559 -10.146 66.539 1.00 30.72 207 SER A O 1
ATOM 1638 N N . SER A 1 208 ? -0.540 -10.093 64.515 1.00 32.59 208 SER A N 1
ATOM 1639 C CA . SER A 1 208 ? -1.599 -10.073 63.486 1.00 32.59 208 SER A CA 1
ATOM 1640 C C . SER A 1 208 ? -3.055 -10.422 63.858 1.00 32.59 208 SER A C 1
ATOM 1642 O O . SER A 1 208 ? -3.312 -11.532 64.322 1.00 32.59 208 SER A O 1
ATOM 1644 N N . PRO A 1 209 ? -4.042 -9.639 63.371 1.00 37.62 209 PRO A N 1
ATOM 1645 C CA . PRO A 1 209 ? -5.310 -10.170 62.893 1.00 37.62 209 PRO A CA 1
ATOM 1646 C C . PRO A 1 209 ? -5.200 -10.483 61.391 1.00 37.62 209 PRO A C 1
ATOM 1648 O O . PRO A 1 209 ? -5.160 -9.603 60.532 1.00 37.62 209 PRO A O 1
ATOM 1651 N N . ARG A 1 210 ? -5.127 -11.777 61.080 1.00 44.22 210 ARG A N 1
ATOM 1652 C CA . ARG A 1 210 ? -5.294 -12.336 59.734 1.00 44.22 210 ARG A CA 1
ATOM 1653 C C . ARG A 1 210 ? -6.798 -12.362 59.416 1.00 44.22 210 ARG A C 1
ATOM 1655 O O . ARG A 1 210 ? -7.580 -12.714 60.293 1.00 44.22 210 ARG A O 1
ATOM 1662 N N . ASN A 1 211 ? -7.149 -12.087 58.154 1.00 40.75 211 ASN A N 1
ATOM 1663 C CA . ASN A 1 211 ? -8.446 -12.343 57.490 1.00 40.75 211 ASN A CA 1
ATOM 1664 C C . ASN A 1 211 ? -9.451 -11.172 57.418 1.00 40.75 211 ASN A C 1
ATOM 1666 O O . ASN A 1 211 ? -10.534 -11.248 57.981 1.00 40.75 211 ASN A O 1
ATOM 1670 N N . HIS A 1 212 ? -9.143 -10.130 56.634 1.00 36.22 212 HIS A N 1
ATOM 1671 C CA . HIS A 1 212 ? -10.183 -9.276 56.019 1.00 36.22 212 HIS A CA 1
ATOM 1672 C C . HIS A 1 212 ? -9.869 -8.792 54.585 1.00 36.22 212 HIS A C 1
ATOM 1674 O O . HIS A 1 212 ? -10.700 -8.135 53.967 1.00 36.22 212 HIS A O 1
ATOM 1680 N N . GLU A 1 213 ? -8.720 -9.149 53.997 1.00 38.81 213 GLU A N 1
ATOM 1681 C CA . GLU A 1 213 ? -8.374 -8.753 52.616 1.00 38.81 213 GLU A CA 1
ATOM 1682 C C . GLU A 1 213 ? -8.987 -9.656 51.527 1.00 38.81 213 GLU A C 1
ATOM 1684 O O . GLU A 1 213 ? -8.956 -9.309 50.347 1.00 38.81 213 GLU A O 1
ATOM 1689 N N . SER A 1 214 ? -9.571 -10.799 51.896 1.00 43.00 214 SER A N 1
ATOM 1690 C CA . SER A 1 214 ? -10.109 -11.769 50.933 1.00 43.00 214 SER A CA 1
ATOM 1691 C C . SER A 1 214 ? -11.445 -11.338 50.312 1.00 43.00 214 SER A C 1
ATOM 1693 O O . SER A 1 214 ? -11.650 -11.579 49.125 1.00 43.00 214 SER A O 1
ATOM 1695 N N . ASP A 1 215 ? -12.306 -10.632 51.054 1.00 42.16 215 ASP A N 1
ATOM 1696 C CA . ASP A 1 215 ? -13.635 -10.221 50.563 1.00 42.16 215 ASP A CA 1
ATOM 1697 C C . ASP A 1 215 ? -13.584 -8.992 49.636 1.00 42.16 215 ASP A C 1
ATOM 1699 O O . ASP A 1 215 ? -14.320 -8.909 48.651 1.00 42.16 215 ASP A O 1
ATOM 1703 N N . ALA A 1 216 ? -12.661 -8.054 49.873 1.00 46.94 216 ALA A N 1
ATOM 1704 C CA . ALA A 1 216 ? -12.541 -6.838 49.059 1.00 46.94 216 ALA A CA 1
ATOM 1705 C C . ALA A 1 216 ? -12.036 -7.118 47.627 1.00 46.94 216 ALA A C 1
ATOM 1707 O O . ALA A 1 216 ? -12.365 -6.395 46.680 1.00 46.94 216 ALA A O 1
ATOM 1708 N N . LEU A 1 217 ? -11.246 -8.182 47.446 1.00 48.22 217 LEU A N 1
ATOM 1709 C CA . LEU A 1 217 ? -10.756 -8.605 46.132 1.00 48.22 217 LEU A CA 1
ATOM 1710 C C . LEU A 1 217 ? -11.836 -9.329 45.314 1.00 48.22 217 LEU A C 1
ATOM 1712 O O . LEU A 1 217 ? -11.831 -9.231 44.081 1.00 48.22 217 LEU A O 1
ATOM 1716 N N . ASP A 1 218 ? -12.777 -10.003 45.978 1.00 48.19 218 ASP A N 1
ATOM 1717 C CA . ASP A 1 218 ? -13.864 -10.734 45.321 1.00 48.19 218 ASP A CA 1
ATOM 1718 C C . ASP A 1 218 ? -14.996 -9.788 44.874 1.00 48.19 218 ASP A C 1
ATOM 1720 O O . ASP A 1 218 ? -15.487 -9.862 43.741 1.00 48.19 218 ASP A O 1
ATOM 1724 N N . GLU A 1 219 ? -15.310 -8.761 45.673 1.00 52.31 219 GLU A N 1
ATOM 1725 C CA . GLU A 1 219 ? -16.208 -7.676 45.249 1.00 52.31 219 GLU A CA 1
ATOM 1726 C C . GLU A 1 219 ? -15.647 -6.872 44.061 1.00 52.31 219 GLU A C 1
ATOM 1728 O O . GLU A 1 219 ? -16.379 -6.530 43.123 1.00 52.31 219 GLU A O 1
ATOM 1733 N N . GLY A 1 220 ? -14.333 -6.618 44.043 1.00 55.28 220 GLY A N 1
ATOM 1734 C CA . GLY A 1 220 ? -13.659 -5.942 42.931 1.00 55.28 220 GLY A CA 1
ATOM 1735 C C . GLY A 1 220 ? -13.707 -6.740 41.621 1.00 55.28 220 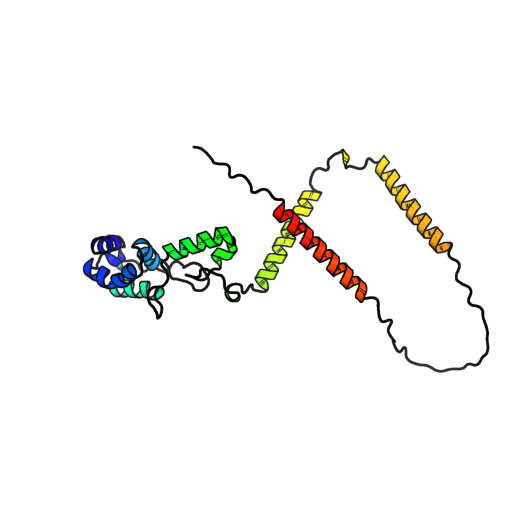GLY A C 1
ATOM 1736 O O . GLY A 1 220 ? -13.954 -6.168 40.551 1.00 55.28 220 GLY A O 1
ATOM 1737 N N . ARG A 1 221 ? -13.539 -8.070 41.694 1.00 55.47 221 ARG A N 1
ATOM 1738 C CA . ARG A 1 221 ? -13.670 -8.974 40.537 1.00 55.47 221 ARG A CA 1
ATOM 1739 C C . ARG A 1 221 ? -15.094 -9.003 39.996 1.00 55.47 221 ARG A C 1
ATOM 1741 O O . ARG A 1 221 ? -15.283 -8.822 38.792 1.00 55.47 221 ARG A O 1
ATOM 1748 N N . THR A 1 222 ? -16.097 -9.116 40.866 1.00 65.31 222 THR A N 1
ATOM 1749 C CA . THR A 1 222 ? -17.503 -9.147 40.431 1.00 65.31 222 THR A CA 1
ATOM 1750 C C . THR A 1 222 ? -17.982 -7.806 39.862 1.00 65.31 222 THR A C 1
ATOM 1752 O O . THR A 1 222 ? -18.844 -7.783 38.979 1.00 65.31 222 THR A O 1
ATOM 1755 N N . ALA A 1 223 ? -17.442 -6.671 40.322 1.00 62.75 223 ALA A N 1
ATOM 1756 C CA . ALA A 1 223 ? -17.742 -5.352 39.760 1.00 62.75 223 ALA A CA 1
ATOM 1757 C C . ALA A 1 223 ? -17.130 -5.163 38.361 1.00 62.75 223 ALA A C 1
ATOM 1759 O O . ALA A 1 223 ? -17.796 -4.656 37.451 1.00 62.75 223 ALA A O 1
ATOM 1760 N N . HIS A 1 224 ? -15.887 -5.613 38.167 1.00 64.56 224 HIS A N 1
ATOM 1761 C CA . HIS A 1 224 ? -15.207 -5.576 36.872 1.00 64.56 224 HIS A CA 1
ATOM 1762 C C . HIS A 1 224 ? -15.905 -6.465 35.831 1.00 64.56 224 HIS A C 1
ATOM 1764 O O . HIS A 1 224 ? -16.130 -6.050 34.691 1.00 64.56 224 HIS A O 1
ATOM 1770 N N . GLU A 1 225 ? -16.326 -7.660 36.238 1.00 70.56 225 GLU A N 1
ATOM 1771 C CA . GLU A 1 225 ? -17.029 -8.604 35.372 1.00 70.56 225 GLU A CA 1
ATOM 1772 C C . GLU A 1 225 ? -18.420 -8.089 34.963 1.00 70.56 225 GLU A C 1
ATOM 1774 O O . GLU A 1 225 ? -18.793 -8.148 33.787 1.00 70.56 225 GLU A O 1
ATOM 1779 N N . ARG A 1 226 ? -19.146 -7.444 35.889 1.00 68.81 226 ARG A N 1
ATOM 1780 C CA . ARG A 1 226 ? -20.408 -6.743 35.587 1.00 68.81 226 ARG A CA 1
ATOM 1781 C C . ARG A 1 226 ? -20.221 -5.580 34.609 1.00 68.81 226 ARG A C 1
ATOM 1783 O O . ARG A 1 226 ? -21.077 -5.374 33.746 1.00 68.81 226 ARG A O 1
ATOM 1790 N N . ALA A 1 227 ? -19.122 -4.831 34.705 1.00 68.94 227 ALA A N 1
ATOM 1791 C CA . ALA A 1 227 ? -18.817 -3.751 33.766 1.00 68.94 227 ALA A CA 1
ATOM 1792 C C . ALA A 1 227 ? -18.522 -4.286 32.351 1.00 68.94 227 ALA A C 1
ATOM 1794 O O . ALA A 1 227 ? -19.025 -3.742 31.365 1.00 68.94 227 ALA A O 1
ATOM 1795 N N . LEU A 1 228 ? -17.782 -5.395 32.244 1.00 73.88 228 LEU A N 1
ATOM 1796 C CA . LEU A 1 228 ? -17.521 -6.070 30.968 1.00 73.88 228 LEU A CA 1
ATOM 1797 C C . LEU A 1 228 ? -18.793 -6.659 30.345 1.00 73.88 228 LEU A C 1
ATOM 1799 O O . LEU A 1 228 ? -18.979 -6.560 29.131 1.00 73.88 228 LEU A O 1
ATOM 1803 N N . ALA A 1 229 ? -19.690 -7.228 31.154 1.00 68.50 229 ALA A N 1
ATOM 1804 C CA . ALA A 1 229 ? -20.978 -7.732 30.683 1.00 68.50 229 ALA A CA 1
ATOM 1805 C C . ALA A 1 229 ? -21.859 -6.610 30.101 1.00 68.50 229 ALA A C 1
ATOM 1807 O O . ALA A 1 229 ? -22.426 -6.774 29.019 1.00 68.50 229 ALA A O 1
ATOM 1808 N N . ARG A 1 230 ? -21.902 -5.434 30.749 1.00 68.44 230 ARG A N 1
ATOM 1809 C CA . ARG A 1 230 ? -22.625 -4.257 30.226 1.00 68.44 230 ARG A CA 1
ATOM 1810 C C . ARG A 1 230 ? -22.034 -3.744 28.914 1.00 68.44 230 ARG A C 1
ATOM 1812 O O . ARG A 1 230 ? -22.775 -3.528 27.962 1.00 68.44 230 ARG A O 1
ATOM 1819 N N . ALA A 1 231 ? -20.708 -3.637 28.821 1.00 67.44 231 ALA A N 1
ATOM 1820 C CA . ALA A 1 231 ? -20.039 -3.194 27.596 1.00 67.44 231 ALA A CA 1
ATOM 1821 C C . ALA A 1 231 ? -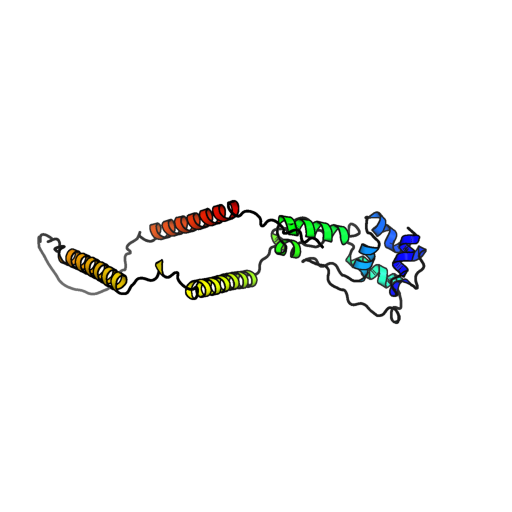20.260 -4.155 26.408 1.00 67.44 231 ALA A C 1
ATOM 1823 O O . ALA A 1 231 ? -20.316 -3.726 25.253 1.00 67.44 231 ALA A O 1
ATOM 1824 N N . ARG A 1 232 ? -20.404 -5.463 26.672 1.00 73.69 232 ARG A N 1
ATOM 1825 C CA . ARG A 1 232 ? -20.761 -6.459 25.647 1.00 73.69 232 ARG A CA 1
ATOM 1826 C C . ARG A 1 232 ? -22.208 -6.303 25.181 1.00 73.69 232 ARG A C 1
ATOM 1828 O O . ARG A 1 232 ? -22.440 -6.347 23.976 1.00 73.69 232 ARG A O 1
ATOM 1835 N N . ALA A 1 233 ? -23.142 -6.063 26.101 1.00 66.06 233 ALA A N 1
ATOM 1836 C CA . ALA A 1 233 ? -24.549 -5.830 25.772 1.00 66.06 233 ALA A CA 1
ATOM 1837 C C . ALA A 1 233 ? -24.761 -4.535 24.962 1.00 66.06 233 ALA A C 1
ATOM 1839 O O . ALA A 1 233 ? -25.511 -4.531 23.993 1.00 66.06 233 ALA A O 1
ATOM 1840 N N . GLU A 1 234 ? -24.041 -3.455 25.281 1.00 64.31 234 GLU A N 1
ATOM 1841 C CA . GLU A 1 234 ? -24.119 -2.195 24.520 1.00 64.31 234 GLU A CA 1
ATOM 1842 C C . GLU A 1 234 ? -23.541 -2.305 23.098 1.00 64.31 234 GLU A C 1
ATOM 1844 O O . GLU A 1 234 ? -23.942 -1.574 22.188 1.00 64.31 234 GLU A O 1
ATOM 1849 N N . ARG A 1 235 ? -22.601 -3.233 22.877 1.00 57.91 235 ARG A N 1
ATOM 1850 C CA . ARG A 1 235 ? -22.044 -3.512 21.545 1.00 57.91 235 ARG A CA 1
ATOM 1851 C C . ARG A 1 235 ? -23.015 -4.265 20.642 1.00 57.91 235 ARG A C 1
ATOM 1853 O O . ARG A 1 235 ? -22.976 -4.048 19.434 1.00 57.91 235 ARG A O 1
ATOM 1860 N N . THR A 1 236 ? -23.858 -5.132 21.196 1.00 59.28 236 THR A N 1
ATOM 1861 C CA . THR A 1 236 ? -24.843 -5.900 20.420 1.00 59.28 236 THR A CA 1
ATOM 1862 C C . THR A 1 236 ? -26.125 -5.113 20.158 1.00 59.28 236 THR A C 1
ATOM 1864 O O . THR A 1 236 ? -26.812 -5.389 19.179 1.00 59.28 236 THR A O 1
ATOM 1867 N N . SER A 1 237 ? -26.427 -4.095 20.970 1.00 52.50 237 SER A N 1
ATOM 1868 C CA . SER A 1 237 ? -27.643 -3.282 20.851 1.00 52.50 237 SER A CA 1
ATOM 1869 C C . SER A 1 237 ? -27.493 -2.015 20.003 1.00 52.50 237 SER A C 1
ATOM 1871 O O . SER A 1 237 ? -28.454 -1.257 19.884 1.00 52.50 237 SER A O 1
ATOM 1873 N N . ARG A 1 238 ? -26.315 -1.737 19.422 1.00 43.72 238 ARG A N 1
ATOM 1874 C CA . ARG A 1 238 ? -26.093 -0.531 18.611 1.00 43.72 238 ARG A CA 1
ATOM 1875 C C . ARG A 1 238 ? -26.456 -0.800 17.142 1.00 43.72 238 ARG A C 1
ATOM 1877 O O . ARG A 1 238 ? -25.664 -1.436 16.444 1.00 43.72 238 ARG A O 1
ATOM 1884 N N . PRO A 1 239 ? -27.609 -0.325 16.630 1.00 50.56 239 PRO A N 1
ATOM 1885 C CA . PRO A 1 239 ? -27.915 -0.445 15.211 1.00 50.56 239 PRO A CA 1
ATOM 1886 C C . PRO A 1 239 ? -26.866 0.320 14.396 1.00 50.56 239 PRO A C 1
ATOM 1888 O O . PRO A 1 239 ? -26.505 1.455 14.719 1.00 50.56 239 PRO A O 1
ATOM 1891 N N . LEU A 1 240 ? -26.355 -0.329 13.346 1.00 50.16 240 LEU A N 1
ATOM 1892 C CA . LEU A 1 240 ? -25.408 0.267 12.408 1.00 50.16 240 LEU A CA 1
ATOM 1893 C C . LEU A 1 240 ? -26.009 1.561 11.828 1.00 50.16 240 LEU A C 1
ATOM 1895 O O . LEU A 1 240 ? -27.169 1.547 11.402 1.00 50.16 240 LEU A O 1
ATOM 1899 N N . PRO A 1 241 ? -25.259 2.676 11.775 1.00 4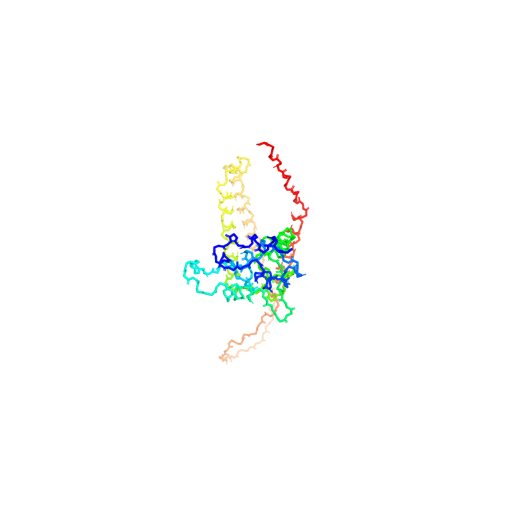5.53 241 PRO A N 1
ATOM 1900 C CA . PRO A 1 241 ? -25.753 3.889 11.144 1.00 45.53 241 PRO A CA 1
ATOM 1901 C C . PRO A 1 241 ? -26.015 3.605 9.661 1.00 45.53 241 PRO A C 1
ATOM 1903 O O . PRO A 1 241 ? -25.105 3.249 8.910 1.00 45.53 241 PRO A O 1
ATOM 1906 N N . ARG A 1 242 ? -27.280 3.744 9.241 1.00 47.50 242 ARG A N 1
ATOM 1907 C CA . ARG A 1 242 ? -27.680 3.697 7.830 1.00 47.50 242 ARG A CA 1
ATOM 1908 C C . ARG A 1 242 ? -26.869 4.745 7.070 1.00 47.50 242 ARG A C 1
ATOM 1910 O O . ARG A 1 242 ? -26.975 5.938 7.338 1.00 47.50 242 ARG A O 1
ATOM 1917 N N . ALA A 1 243 ? -26.053 4.286 6.125 1.00 40.94 243 ALA A N 1
ATOM 1918 C CA . ALA A 1 243 ? -25.304 5.152 5.233 1.00 40.94 243 ALA A CA 1
ATOM 1919 C C . ALA A 1 243 ? -26.280 6.044 4.448 1.00 40.94 243 ALA A C 1
ATOM 1921 O O . ALA A 1 243 ? -27.066 5.559 3.632 1.00 40.94 243 ALA A O 1
ATOM 1922 N N . HIS A 1 244 ? -26.233 7.355 4.690 1.00 41.88 244 HIS A N 1
ATOM 1923 C CA . HIS A 1 244 ? -26.926 8.324 3.852 1.00 41.88 244 HIS A CA 1
ATOM 1924 C C . HIS A 1 244 ? -26.257 8.354 2.476 1.00 41.88 244 HIS A C 1
ATOM 1926 O O . HIS A 1 244 ? -25.173 8.907 2.291 1.00 41.88 244 HIS A O 1
ATOM 1932 N N . ARG A 1 245 ? -26.926 7.726 1.508 1.00 39.09 245 ARG A N 1
ATOM 1933 C CA . ARG A 1 245 ? -26.632 7.803 0.078 1.00 39.09 245 ARG A CA 1
ATOM 1934 C C . ARG A 1 245 ? -26.848 9.253 -0.365 1.00 39.09 245 ARG A C 1
ATOM 1936 O O . ARG A 1 245 ? -27.985 9.672 -0.559 1.00 39.09 245 ARG A O 1
ATOM 1943 N N . ARG A 1 246 ? -25.770 10.035 -0.482 1.00 40.72 246 ARG A N 1
ATOM 1944 C CA . ARG A 1 246 ? -25.827 11.342 -1.148 1.00 40.72 246 ARG A CA 1
ATOM 1945 C C . ARG A 1 246 ? -26.071 11.100 -2.636 1.00 40.72 246 ARG A C 1
ATOM 1947 O O . ARG A 1 246 ? -25.255 10.473 -3.307 1.00 40.72 246 ARG A O 1
ATOM 1954 N N . LEU A 1 247 ? -27.237 11.529 -3.105 1.00 43.44 247 LEU A N 1
ATOM 1955 C CA . LEU A 1 247 ? -27.568 11.652 -4.516 1.00 43.44 247 LEU A CA 1
ATOM 1956 C C . LEU A 1 247 ? -27.259 13.083 -4.961 1.00 43.44 247 LEU A C 1
ATOM 1958 O O . LEU A 1 247 ? -27.766 14.017 -4.345 1.00 43.44 247 LEU A O 1
ATOM 1962 N N . ARG A 1 248 ? -26.529 13.145 -6.081 1.00 45.03 248 ARG A N 1
ATOM 1963 C CA . ARG A 1 248 ? -26.222 14.281 -6.965 1.00 45.03 248 ARG A CA 1
ATOM 1964 C C . ARG A 1 248 ? -25.163 15.265 -6.482 1.00 45.03 248 ARG A C 1
ATOM 1966 O O . ARG A 1 248 ? -25.364 15.927 -5.447 1.00 45.03 248 ARG A O 1
#

Radius of gyration: 37.3 Å; chains: 1; bounding box: 63×42×118 Å

pLDDT: mean 75.11, std 19.33, range [28.64, 96.44]

Secondary structure (DSSP, 8-state):
-HHHHHHHTTSTTTTTS-HHHHHHHHHHHHHTT--HHHHHHHHHEEEETTEEEEEPP---GGG-S-HHHHHHHHHHTTB-SSSBPSPHHHHHHHHHHHHHHH-HHHHHHSPTT-SS--GGGG---HHHHHHHHHHHHHHHHHHHHHHHHS---GGGS--HHHHHHHHHHHHHHHHHHHHHHHTSPPP-PPP--------------------SHHHHHHHHHHHHHHHHHHHHHHHHS-PPPP------

Organism: Pseudonocardia alni (NCBI:txid33907)

Sequence (248 aa):
MLAAATELRSDPALRRLTPRWIRAIVRGWWEAGWTNNDLRYALEYRPRQDGRAIPAHRCPASQLRRPDGWLRHRLSWWRDGHGPLVSPTVDSRQRRSAALVRGHAAAQRLPYGATDLSPTDLQISSDDHRAARSAIVRQWAAEFTARRNAVRPAAEVATVESSKRYYRRISRALDEGRSRRTATPPLLDPADGHGGGPASSASPDTSSPRNHESDALDEGRTAHERALARARAERTSRPLPRAHRRLR